Protein AF-A0A8T0NNJ5-F1 (afdb_monomer)

Mean predicted aligned error: 3.78 Å

InterPro domains:
  IPR036134 Cryptochrome/DNA photolyase, FAD-binding domain-like superfamily [SSF48173] (76-198)
  IPR036155 Cryptochrome/photolyase, N-terminal domain superfamily [SSF52425] (2-66)
  IPR052219 DNA Photolyase Class-2 [PTHR10211] (2-205)

Radius of gyration: 21.28 Å; Cα contacts (8 Å, |Δi|>4): 179; chains: 1; bounding box: 53×49×50 Å

Nearest PDB structures (foldseek):
  3umv-assembly2_B  TM=9.972E-01  e=3.623E-23  Oryza sativa Japonica Group
  7vjh-assembly1_A  TM=8.395E-01  e=2.166E-11  Methanosarcina mazei Go1
  8oy8-assembly1_A  TM=8.431E-01  e=2.663E-11  Methanosarcina mazei Go1
  5zcw-assembly1_A  TM=8.441E-01  e=4.238E-11  Methanosarcina mazei
  8kcm-assembly1_A  TM=8.428E-01  e=7.877E-11  Methanosarcina mazei Go1

Structure (mmCIF, N/CA/C/O backbone):
data_AF-A0A8T0NNJ5-F1
#
_entry.id   AF-A0A8T0NNJ5-F1
#
loop_
_atom_site.group_PDB
_atom_site.id
_atom_site.type_symbol
_atom_site.label_atom_id
_atom_site.label_alt_id
_atom_site.label_comp_id
_atom_site.label_asym_id
_atom_site.label_entity_id
_atom_site.label_seq_id
_atom_site.pdbx_PDB_ins_code
_atom_site.Cartn_x
_atom_site.Cartn_y
_atom_site.Cartn_z
_atom_site.occupancy
_atom_site.B_iso_or_equiv
_atom_site.auth_seq_id
_atom_site.auth_comp_id
_atom_site.auth_asym_id
_atom_site.auth_atom_id
_atom_site.pdbx_PDB_model_num
ATOM 1 N N . MET A 1 1 ? -21.375 -26.940 -0.894 1.00 78.88 1 MET A N 1
ATOM 2 C CA . MET A 1 1 ? -20.722 -25.787 -0.238 1.00 78.88 1 MET A CA 1
ATOM 3 C C . MET A 1 1 ? -20.621 -24.668 -1.254 1.00 78.88 1 MET A C 1
ATOM 5 O O . MET A 1 1 ? -20.311 -24.957 -2.404 1.00 78.88 1 MET A O 1
ATOM 9 N N . ALA A 1 2 ? -20.939 -23.437 -0.863 1.00 95.62 2 ALA A N 1
ATOM 10 C CA . ALA A 1 2 ? -20.666 -22.260 -1.682 1.00 95.62 2 ALA A CA 1
ATOM 11 C C . ALA A 1 2 ? -19.230 -21.783 -1.414 1.00 95.62 2 ALA A C 1
ATOM 13 O O . ALA A 1 2 ? -18.734 -21.955 -0.302 1.00 95.62 2 ALA A O 1
ATOM 14 N N . VAL A 1 3 ? -18.572 -21.209 -2.422 1.00 97.56 3 VAL A N 1
ATOM 15 C CA . VAL A 1 3 ? -17.223 -20.635 -2.301 1.00 97.56 3 VAL A CA 1
ATOM 16 C C . VAL A 1 3 ? -17.312 -19.161 -2.654 1.00 97.56 3 VAL A C 1
ATOM 18 O O . VAL A 1 3 ? -17.742 -18.824 -3.756 1.00 97.56 3 VAL A O 1
ATOM 21 N N . HIS A 1 4 ? -16.947 -18.291 -1.713 1.00 98.00 4 HIS A N 1
ATOM 22 C CA . HIS A 1 4 ? -16.982 -16.838 -1.878 1.00 98.00 4 HIS A CA 1
ATOM 23 C C . HIS A 1 4 ? -15.563 -16.268 -1.754 1.00 98.00 4 HIS A C 1
ATOM 25 O O . HIS A 1 4 ? -14.768 -16.756 -0.953 1.00 98.00 4 HIS A O 1
ATOM 31 N N . GLN A 1 5 ? -15.269 -15.214 -2.517 1.00 97.88 5 GLN A N 1
ATOM 32 C CA . GLN A 1 5 ? -14.033 -14.437 -2.423 1.00 97.88 5 GLN A CA 1
ATOM 33 C C . GLN A 1 5 ? -14.389 -12.976 -2.144 1.00 97.88 5 GLN A C 1
ATOM 35 O O . GLN A 1 5 ? -15.276 -12.420 -2.791 1.00 97.88 5 GLN A O 1
ATOM 40 N N . VAL A 1 6 ? -13.693 -12.361 -1.190 1.00 98.25 6 VAL A N 1
ATOM 41 C CA . VAL A 1 6 ? -13.865 -10.952 -0.820 1.00 98.25 6 VAL A CA 1
ATOM 42 C C . VAL A 1 6 ? -12.511 -10.260 -0.919 1.00 98.25 6 VAL A C 1
ATOM 44 O O . VAL A 1 6 ? -11.522 -10.769 -0.397 1.00 98.25 6 VAL A O 1
ATOM 47 N N . ASP A 1 7 ? -12.464 -9.109 -1.590 1.00 98.38 7 ASP A N 1
ATOM 48 C CA . ASP A 1 7 ? -11.295 -8.229 -1.549 1.00 98.38 7 ASP A CA 1
ATOM 49 C C . ASP A 1 7 ? -11.324 -7.447 -0.230 1.00 98.38 7 ASP A C 1
ATOM 51 O O . ASP A 1 7 ? -12.072 -6.483 -0.084 1.00 98.38 7 ASP A O 1
ATOM 55 N N . ALA A 1 8 ? -10.555 -7.921 0.749 1.00 97.81 8 ALA A N 1
ATOM 56 C CA . ALA A 1 8 ? -10.394 -7.278 2.053 1.00 97.81 8 ALA A CA 1
ATOM 57 C C . ALA A 1 8 ? -9.138 -6.384 2.123 1.00 97.81 8 ALA A C 1
ATOM 59 O O . ALA A 1 8 ? -8.791 -5.883 3.191 1.00 97.81 8 ALA A O 1
ATOM 60 N N . HIS A 1 9 ? -8.428 -6.213 1.003 1.00 97.88 9 HIS A N 1
ATOM 61 C CA . HIS A 1 9 ? -7.102 -5.596 0.965 1.00 97.88 9 HIS A CA 1
ATOM 62 C C . HIS A 1 9 ? -7.101 -4.228 0.266 1.00 97.88 9 HIS A C 1
ATOM 64 O O . HIS A 1 9 ? -6.303 -3.340 0.603 1.00 97.88 9 HIS A O 1
ATOM 70 N N . ASN A 1 10 ? -7.995 -4.041 -0.705 1.00 97.75 10 ASN A N 1
ATOM 71 C CA . ASN A 1 10 ? -8.189 -2.782 -1.412 1.00 97.75 10 ASN A CA 1
ATOM 72 C C . ASN A 1 10 ? -9.419 -2.032 -0.913 1.00 97.75 10 ASN A C 1
ATOM 74 O O . ASN A 1 10 ? -10.423 -2.624 -0.539 1.00 97.75 10 ASN A O 1
ATOM 78 N N . LEU A 1 11 ? -9.347 -0.700 -0.969 1.00 96.25 11 LEU A N 1
ATOM 79 C CA . LEU A 1 11 ? -10.491 0.162 -0.669 1.00 96.25 11 LEU A CA 1
ATOM 80 C C . LEU A 1 11 ? -11.610 -0.042 -1.696 1.00 96.25 11 LEU A C 1
ATOM 82 O O . LEU A 1 11 ? -12.758 -0.240 -1.327 1.00 96.25 11 LEU A O 1
ATOM 86 N N . VAL A 1 12 ? -11.275 0.001 -2.989 1.00 97.88 12 VAL A N 1
ATOM 87 C CA . VAL A 1 12 ? -12.197 -0.377 -4.067 1.00 97.88 12 VAL A CA 1
ATOM 88 C C . VAL A 1 12 ? -11.779 -1.763 -4.551 1.00 97.88 12 VAL A C 1
ATOM 90 O O . VAL A 1 12 ? -10.616 -1.895 -4.942 1.00 97.88 12 VAL A O 1
ATOM 93 N N . PRO A 1 13 ? -12.677 -2.768 -4.572 1.00 98.25 13 PRO A N 1
ATOM 94 C CA . PRO A 1 13 ? -12.338 -4.116 -5.016 1.00 98.25 13 PRO A CA 1
ATOM 95 C C . PRO A 1 13 ? -11.653 -4.107 -6.384 1.00 98.25 13 PRO A C 1
ATOM 97 O O . PRO A 1 13 ? -12.107 -3.401 -7.289 1.00 98.25 13 PRO A O 1
ATOM 100 N N . VAL A 1 14 ? -10.591 -4.896 -6.564 1.00 98.06 14 VAL A N 1
ATOM 101 C CA . VAL A 1 14 ? -9.735 -4.828 -7.767 1.00 98.06 14 VAL A CA 1
ATOM 102 C C . VAL A 1 14 ? -10.516 -4.986 -9.083 1.00 98.06 14 VAL A C 1
ATOM 104 O O . VAL A 1 14 ? -10.269 -4.258 -10.049 1.00 98.06 14 VAL A O 1
ATOM 107 N N . TRP A 1 15 ? -11.523 -5.865 -9.102 1.00 97.50 15 TRP A N 1
ATOM 108 C CA . TRP A 1 15 ? -12.409 -6.094 -10.250 1.00 97.50 15 TRP A CA 1
ATOM 109 C C . TRP A 1 15 ? -13.460 -4.990 -10.455 1.00 97.50 15 TRP A C 1
ATOM 111 O O . TRP A 1 15 ? -13.952 -4.815 -11.568 1.00 97.50 15 TRP A O 1
ATOM 121 N N . ALA A 1 16 ? -13.791 -4.222 -9.413 1.00 97.25 16 ALA A N 1
ATOM 122 C CA . ALA A 1 16 ? -14.697 -3.073 -9.488 1.00 97.25 16 ALA A CA 1
ATOM 123 C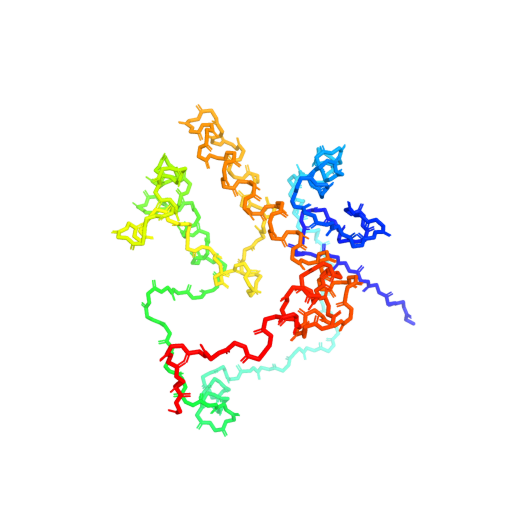 C . ALA A 1 16 ? -13.956 -1.768 -9.840 1.00 97.25 16 ALA A C 1
ATOM 125 O O . ALA A 1 16 ? -14.501 -0.909 -10.532 1.00 97.25 16 ALA A O 1
ATOM 126 N N . ALA A 1 17 ? -12.694 -1.630 -9.421 1.00 97.38 17 ALA A N 1
ATOM 127 C CA . ALA A 1 17 ? -11.871 -0.443 -9.654 1.00 97.38 17 ALA A CA 1
ATOM 128 C C . ALA A 1 17 ? -11.630 -0.176 -11.152 1.00 97.38 17 ALA A C 1
ATOM 130 O O . ALA A 1 17 ? -11.593 0.972 -11.607 1.00 97.38 17 ALA A O 1
ATOM 131 N N . SER A 1 18 ? -11.467 -1.238 -11.941 1.00 98.00 18 SER A N 1
ATOM 132 C CA . SER A 1 18 ? -11.360 -1.178 -13.396 1.00 98.00 18 SER A CA 1
ATOM 133 C C . SER A 1 18 ? -11.655 -2.546 -13.994 1.00 98.00 18 SER A C 1
ATOM 135 O O . SER A 1 18 ? -11.138 -3.534 -13.498 1.00 98.00 18 SER A O 1
ATOM 137 N N . GLY A 1 19 ? -12.376 -2.601 -15.119 1.00 97.69 19 GLY A N 1
ATOM 138 C CA . GLY A 1 19 ? -12.553 -3.830 -15.909 1.00 97.69 19 GLY A CA 1
ATOM 139 C C . GLY A 1 19 ? -11.374 -4.188 -16.830 1.00 97.69 19 GLY A C 1
ATOM 140 O O . GLY A 1 19 ? -11.558 -4.942 -17.780 1.00 97.69 19 GLY A O 1
ATOM 141 N N . LYS A 1 20 ? -10.200 -3.567 -16.642 1.00 98.38 20 LYS A N 1
ATOM 142 C CA . LYS A 1 20 ? -8.978 -3.828 -17.423 1.00 98.38 20 LYS A CA 1
ATOM 143 C C . LYS A 1 20 ? -7.709 -3.358 -16.705 1.00 98.38 20 LYS A C 1
ATOM 145 O O . LYS A 1 20 ? -7.785 -2.533 -15.786 1.00 98.38 20 LYS A O 1
ATOM 150 N N . LEU A 1 21 ? -6.562 -3.784 -17.236 1.00 98.50 21 LEU A N 1
ATOM 151 C CA . LEU A 1 21 ? -5.242 -3.236 -16.928 1.00 98.50 21 LEU A CA 1
ATOM 152 C C . LEU A 1 21 ? -5.177 -1.733 -17.244 1.00 98.50 21 LEU A C 1
ATOM 154 O O . LEU A 1 21 ? -5.465 -1.308 -18.370 1.00 98.50 21 LEU A O 1
ATOM 158 N N . GLU A 1 22 ? -4.791 -0.929 -16.258 1.00 98.69 22 GLU A N 1
ATOM 159 C CA . GLU A 1 22 ? -4.621 0.513 -16.403 1.00 98.69 22 GLU A CA 1
ATOM 160 C C . GLU A 1 22 ? -3.181 0.904 -16.731 1.00 98.69 22 GLU A C 1
ATOM 162 O O . GLU A 1 22 ? -2.215 0.349 -16.219 1.00 98.69 22 GLU A O 1
ATOM 167 N N . TYR A 1 23 ? -3.035 1.904 -17.604 1.00 98.06 23 TYR A N 1
ATOM 168 C CA . TYR A 1 23 ? -1.722 2.344 -18.079 1.00 98.06 23 TYR A CA 1
ATOM 169 C C . TYR A 1 23 ? -0.937 3.124 -17.020 1.00 98.06 23 TYR A C 1
ATOM 171 O O . TYR A 1 23 ? 0.288 3.067 -16.977 1.00 98.06 23 TYR A O 1
ATOM 179 N N . SER A 1 24 ? -1.631 3.913 -16.195 1.00 98.44 24 SER A N 1
ATOM 180 C CA . SER A 1 24 ? -0.987 4.824 -15.249 1.00 98.44 24 SER A CA 1
ATOM 181 C C . SER A 1 24 ? -1.892 5.170 -14.073 1.00 98.44 24 SER A C 1
ATOM 183 O O . SER A 1 24 ? -3.117 5.068 -14.160 1.00 98.44 24 SER A O 1
ATOM 185 N N . ALA A 1 25 ? -1.298 5.738 -13.021 1.00 98.38 25 ALA A N 1
ATOM 186 C CA . ALA A 1 25 ? -2.041 6.288 -11.888 1.00 98.38 25 ALA A CA 1
ATOM 187 C C . ALA A 1 25 ? -3.086 7.329 -12.319 1.00 98.38 25 ALA A C 1
ATOM 189 O O . ALA A 1 25 ? -4.156 7.403 -11.729 1.00 98.38 25 ALA A O 1
ATOM 190 N N . LYS A 1 26 ? -2.831 8.106 -13.384 1.00 98.44 26 LYS A N 1
ATOM 191 C CA . LYS A 1 26 ? -3.804 9.077 -13.910 1.00 98.44 26 LYS A CA 1
ATOM 192 C C . LYS A 1 26 ? -5.091 8.397 -14.382 1.00 98.44 26 LYS A C 1
ATOM 194 O O . LYS A 1 26 ? -6.179 8.865 -14.052 1.00 98.44 26 LYS A O 1
ATOM 199 N N . THR A 1 27 ? -4.968 7.344 -15.187 1.00 98.19 27 THR A N 1
ATOM 200 C CA . THR A 1 27 ? -6.129 6.672 -15.784 1.00 98.19 27 THR A CA 1
ATOM 201 C C . THR A 1 27 ? -6.876 5.844 -14.740 1.00 98.19 27 THR A C 1
ATOM 203 O O . THR A 1 27 ? -8.104 5.908 -14.690 1.00 98.19 27 THR A O 1
ATOM 206 N N . PHE A 1 28 ? -6.143 5.192 -13.831 1.00 98.56 28 PHE A N 1
ATOM 207 C CA . PHE A 1 28 ? -6.709 4.475 -12.687 1.00 98.56 28 PHE A CA 1
ATOM 208 C C . PHE A 1 28 ? -7.446 5.410 -11.716 1.00 98.56 28 PHE A C 1
ATOM 210 O O . PHE A 1 28 ?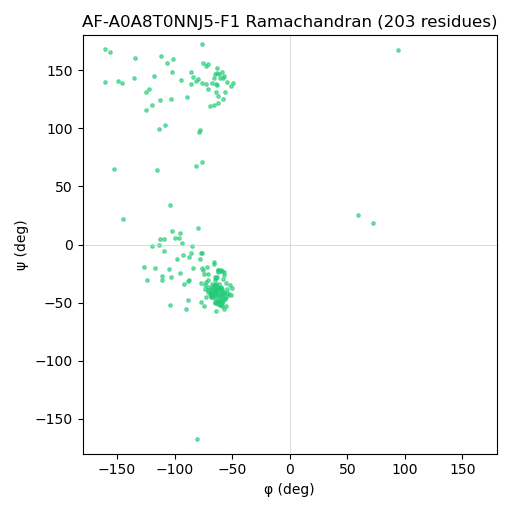 -8.619 5.182 -11.419 1.00 98.56 28 PHE A O 1
ATOM 217 N N . ARG A 1 29 ? -6.832 6.534 -11.314 1.00 98.50 29 ARG A N 1
ATOM 218 C CA . ARG A 1 29 ? -7.464 7.547 -10.447 1.00 98.50 29 ARG A CA 1
ATOM 219 C C . ARG A 1 29 ? -8.786 8.043 -11.012 1.00 98.50 29 ARG A C 1
ATOM 221 O O . ARG A 1 29 ? -9.767 8.117 -10.286 1.00 98.50 29 ARG A O 1
ATOM 228 N N . GLY A 1 30 ? -8.843 8.322 -12.315 1.00 97.62 30 GLY A N 1
ATOM 229 C CA . GLY A 1 30 ? -10.073 8.781 -12.964 1.00 97.62 30 GLY A CA 1
ATOM 230 C C . GLY A 1 30 ? -11.257 7.811 -12.840 1.00 97.62 30 GLY A C 1
ATOM 231 O O . GLY A 1 30 ? -12.400 8.248 -12.962 1.00 97.62 30 GLY A O 1
ATOM 232 N N . LYS A 1 31 ? -11.006 6.517 -12.602 1.00 97.94 31 LYS A N 1
ATOM 233 C CA . LYS A 1 31 ? -12.039 5.506 -12.335 1.00 97.94 31 LYS A CA 1
ATOM 234 C C . LYS A 1 31 ? -12.336 5.392 -10.846 1.00 97.94 31 LYS A C 1
ATOM 236 O O . LYS A 1 31 ? -13.477 5.604 -10.450 1.00 97.94 31 LYS A O 1
ATOM 241 N N . VAL A 1 32 ? -11.308 5.142 -10.034 1.00 97.81 32 VAL A N 1
ATOM 242 C CA . VAL A 1 32 ? -11.444 4.934 -8.583 1.00 97.81 32 VAL A CA 1
ATOM 243 C C . VAL A 1 32 ? -12.077 6.149 -7.904 1.00 97.81 32 VAL A C 1
ATOM 245 O O . VAL A 1 32 ? -12.981 5.995 -7.091 1.00 97.81 32 VAL A O 1
ATOM 248 N N . SER A 1 33 ? -11.694 7.372 -8.284 1.00 96.12 33 SER A N 1
ATOM 249 C CA . SER A 1 33 ? -12.259 8.592 -7.694 1.00 96.12 33 SER A CA 1
ATOM 250 C C . SER A 1 33 ? -13.766 8.755 -7.921 1.00 96.12 33 SER A C 1
ATOM 252 O O . SER A 1 33 ? -14.399 9.448 -7.137 1.00 96.12 33 SER A O 1
ATOM 254 N N . LYS A 1 34 ? -14.358 8.133 -8.953 1.00 96.94 34 LYS A N 1
ATOM 255 C CA . LYS A 1 34 ? -15.809 8.225 -9.214 1.00 96.94 34 LYS A CA 1
ATOM 256 C C . LYS A 1 34 ? -16.648 7.396 -8.249 1.00 96.94 34 LYS A C 1
ATOM 258 O O . LYS A 1 34 ? -17.817 7.702 -8.067 1.00 96.94 34 LYS A O 1
ATOM 263 N N . VAL A 1 35 ? -16.052 6.350 -7.684 1.00 96.50 35 VAL A N 1
ATOM 264 C CA . VAL A 1 35 ? -16.713 5.404 -6.776 1.00 96.50 35 VAL A CA 1
ATOM 265 C C . VAL A 1 35 ? -16.148 5.484 -5.358 1.00 96.50 35 VAL A C 1
ATOM 267 O O . VAL A 1 35 ? -16.605 4.781 -4.471 1.00 96.50 35 VAL A O 1
ATOM 270 N N . MET A 1 36 ? -15.163 6.352 -5.110 1.00 93.75 36 MET A N 1
ATOM 271 C CA . MET A 1 36 ? -14.488 6.467 -3.815 1.00 93.75 36 MET A CA 1
ATOM 272 C C . MET A 1 36 ? -15.471 6.665 -2.654 1.00 93.75 36 MET A C 1
ATOM 274 O O . MET A 1 36 ? -15.306 6.035 -1.617 1.00 93.75 36 MET A O 1
ATOM 278 N N . ASP A 1 37 ? -16.495 7.503 -2.828 1.00 93.62 37 ASP A N 1
ATOM 279 C CA . ASP A 1 37 ? -17.475 7.787 -1.772 1.00 93.62 37 ASP A CA 1
ATOM 280 C C . ASP A 1 37 ? -18.436 6.615 -1.502 1.00 93.62 37 ASP A C 1
ATOM 282 O O . ASP A 1 37 ? -19.022 6.547 -0.427 1.00 93.62 37 ASP A O 1
ATOM 286 N N . GLU A 1 38 ? -18.574 5.675 -2.443 1.00 96.50 38 GLU A N 1
ATOM 287 C CA . GLU A 1 38 ? -19.357 4.445 -2.262 1.00 96.50 38 GLU A CA 1
ATOM 288 C C . GLU A 1 38 ? -18.603 3.412 -1.413 1.00 96.50 38 GLU A C 1
ATOM 290 O O . GLU A 1 38 ? -19.218 2.670 -0.652 1.00 96.50 38 GLU A O 1
ATOM 295 N N . TYR A 1 39 ? -17.272 3.379 -1.519 1.00 97.06 39 TYR A N 1
ATOM 296 C CA . TYR A 1 39 ? -16.441 2.353 -0.883 1.00 97.06 39 TYR A CA 1
ATOM 297 C C . TYR A 1 39 ? -15.709 2.826 0.377 1.00 97.06 39 TYR A C 1
ATOM 299 O O . TYR A 1 39 ? -15.437 2.022 1.266 1.00 97.06 39 TYR A O 1
ATOM 307 N N . LEU A 1 40 ? -15.385 4.118 0.492 1.00 96.19 40 LEU A N 1
ATOM 308 C CA . LEU A 1 40 ? -14.683 4.672 1.652 1.00 96.19 40 LEU A CA 1
ATOM 309 C C . LEU A 1 40 ? -15.652 4.943 2.811 1.00 96.19 40 LEU A C 1
ATOM 311 O O . LEU A 1 40 ? -15.906 6.090 3.184 1.00 96.19 40 LEU A O 1
ATOM 315 N N . LEU A 1 41 ? -16.183 3.857 3.366 1.00 96.38 41 LEU A N 1
ATOM 316 C CA . LEU A 1 41 ? -17.140 3.836 4.469 1.00 96.38 41 LEU A CA 1
ATOM 317 C C . LEU A 1 41 ? -16.467 3.374 5.765 1.00 96.38 41 LEU A C 1
ATOM 319 O O . LEU A 1 41 ? -15.457 2.675 5.727 1.00 96.38 41 LEU A O 1
ATOM 323 N N . GLU A 1 42 ? -17.022 3.754 6.914 1.00 96.56 42 GLU A N 1
ATOM 324 C CA . GLU A 1 42 ? -16.607 3.187 8.204 1.00 96.56 42 GLU A CA 1
ATOM 325 C C . GLU A 1 42 ? -16.979 1.695 8.261 1.00 96.56 42 GLU A C 1
ATOM 327 O O . GLU A 1 42 ? -18.019 1.282 7.736 1.00 96.56 42 GLU A O 1
ATOM 332 N N . TYR A 1 43 ? -16.125 0.883 8.887 1.00 96.31 43 TYR A N 1
ATOM 333 C CA . TYR A 1 43 ? -16.404 -0.541 9.058 1.00 96.31 43 TYR A CA 1
ATOM 334 C C . TYR A 1 43 ? -17.499 -0.752 10.113 1.00 96.31 43 TYR A C 1
ATOM 336 O O . TYR A 1 43 ? -17.476 -0.093 11.155 1.00 96.31 43 TYR A O 1
ATOM 344 N N . PRO A 1 44 ? -18.459 -1.665 9.880 1.00 96.38 44 PRO A N 1
ATOM 345 C CA . PRO A 1 44 ? -19.381 -2.076 10.926 1.00 96.38 44 PRO A CA 1
ATOM 346 C C . PRO A 1 44 ? -18.651 -2.920 11.975 1.00 96.38 44 PRO A C 1
ATOM 348 O O . PRO A 1 44 ? -17.669 -3.599 11.674 1.00 96.38 44 PRO A O 1
ATOM 351 N N . GLU A 1 45 ? -19.188 -2.935 13.191 1.00 96.12 45 GLU A N 1
ATOM 352 C CA . GLU A 1 45 ? -18.786 -3.909 14.207 1.00 96.12 45 GLU A CA 1
ATOM 353 C C . GLU A 1 45 ? -19.122 -5.333 13.748 1.00 96.12 45 GLU A C 1
ATOM 355 O O . GLU A 1 45 ? -20.126 -5.556 13.057 1.00 96.12 45 GLU A O 1
ATOM 360 N N . LEU A 1 46 ? -18.307 -6.312 14.156 1.00 95.44 46 LEU A N 1
ATOM 361 C CA . LEU A 1 46 ? -18.621 -7.710 13.874 1.00 95.44 46 LEU A CA 1
ATOM 362 C C . LEU A 1 46 ? -19.947 -8.087 14.561 1.00 95.44 46 LEU A C 1
ATOM 364 O O . LEU A 1 46 ? -20.097 -7.873 15.768 1.00 95.44 46 LEU A O 1
ATOM 368 N N . PRO A 1 47 ? -20.920 -8.656 13.825 1.00 94.81 47 PRO A N 1
ATOM 369 C CA . PRO A 1 47 ? -22.185 -9.062 14.416 1.00 94.81 47 PRO A CA 1
ATOM 370 C C . PRO A 1 47 ? -21.964 -10.191 15.424 1.00 94.81 47 PRO A C 1
ATOM 372 O O . PRO A 1 47 ? -21.113 -11.058 15.230 1.00 94.81 47 PRO A O 1
ATOM 375 N N . ALA A 1 48 ? -22.775 -10.214 16.482 1.00 94.31 48 ALA A N 1
ATOM 376 C CA . ALA A 1 48 ? -22.770 -11.322 17.426 1.00 94.31 48 ALA A CA 1
ATOM 377 C C . ALA A 1 48 ? -23.184 -12.617 16.711 1.00 94.31 48 ALA A C 1
ATOM 379 O O . ALA A 1 48 ? -24.270 -12.703 16.132 1.00 94.31 48 ALA A O 1
ATOM 380 N N . LEU A 1 49 ? -22.309 -13.618 16.758 1.00 94.19 49 LEU A N 1
ATOM 381 C CA . LEU A 1 49 ? -22.558 -14.948 16.216 1.00 94.19 49 LEU A CA 1
ATOM 382 C C . LEU A 1 49 ? -22.914 -15.917 17.344 1.00 94.19 49 LEU A C 1
ATOM 384 O O . LEU A 1 49 ? -22.612 -15.676 18.515 1.00 94.19 49 LEU A O 1
ATOM 388 N N . MET A 1 50 ? -23.568 -17.023 16.988 1.00 94.88 50 MET A N 1
ATOM 389 C CA . MET A 1 50 ? -23.783 -18.118 17.933 1.00 94.88 50 MET A CA 1
ATOM 390 C C . MET A 1 50 ? -22.429 -18.682 18.396 1.00 94.88 50 MET A C 1
ATOM 392 O O . MET A 1 50 ? -21.490 -18.704 17.594 1.00 94.88 50 MET A O 1
ATOM 396 N N . PRO A 1 51 ? -22.312 -19.147 19.654 1.00 95.00 51 PRO A N 1
ATOM 397 C CA . PRO A 1 51 ? -21.104 -19.818 20.118 1.00 95.00 51 PRO A CA 1
ATOM 398 C C . PRO A 1 51 ? -20.747 -20.997 19.213 1.00 95.00 51 PRO A C 1
ATOM 400 O O . PRO A 1 51 ? -21.629 -21.738 18.781 1.00 95.00 51 PRO A O 1
ATOM 403 N N . TRP A 1 52 ? -19.456 -21.161 18.942 1.00 95.56 52 TRP A N 1
ATOM 404 C CA . TRP A 1 52 ? -18.957 -22.264 18.130 1.00 95.56 52 TRP A CA 1
ATOM 405 C C . TRP A 1 52 ? -19.113 -23.595 18.876 1.00 95.56 52 TRP A C 1
ATOM 407 O O . TRP A 1 52 ? -18.536 -23.780 19.947 1.00 95.56 52 TRP A O 1
ATOM 417 N N . ASP A 1 53 ? -19.880 -24.519 18.301 1.00 95.19 53 ASP A N 1
ATOM 418 C CA . ASP A 1 53 ? -20.163 -25.858 18.837 1.00 95.19 53 ASP A CA 1
ATOM 419 C C . ASP A 1 53 ? -19.546 -26.990 17.995 1.00 95.19 53 ASP A C 1
ATOM 421 O O . ASP A 1 53 ? -19.754 -28.172 18.273 1.00 95.19 53 ASP A O 1
ATOM 425 N N . GLY A 1 54 ? -18.773 -26.627 16.970 1.00 94.94 54 GLY A N 1
ATOM 426 C CA . GLY A 1 54 ? -18.068 -27.558 16.103 1.00 94.94 54 GLY A CA 1
ATOM 427 C C . GLY A 1 54 ? -16.755 -28.078 16.690 1.00 94.94 54 GLY A C 1
ATOM 428 O O . GLY A 1 54 ? -16.433 -27.905 17.869 1.00 94.94 54 GLY A O 1
ATOM 429 N N . GLU A 1 55 ? -15.969 -28.706 15.815 1.00 96.12 55 GLU A N 1
ATOM 430 C CA . GLU A 1 55 ? -14.605 -29.135 16.121 1.00 96.12 55 GLU A CA 1
ATOM 431 C C . GLU A 1 55 ? -13.761 -27.942 16.583 1.00 96.12 55 GLU A C 1
ATOM 433 O O . GLU A 1 55 ? -13.788 -26.868 15.974 1.00 96.12 55 GLU A O 1
ATOM 438 N N . GLN A 1 56 ? -13.050 -28.122 17.693 1.00 96.12 56 GLN A N 1
ATOM 439 C CA . GLN A 1 56 ? -12.206 -27.078 18.259 1.00 96.12 56 GLN A CA 1
ATOM 440 C C . GLN A 1 56 ? -10.836 -27.077 17.570 1.00 96.12 56 GLN A C 1
ATOM 442 O O . GLN A 1 56 ? -10.323 -28.153 17.251 1.00 96.12 56 GLN A O 1
ATOM 447 N N . PRO A 1 57 ? -10.221 -25.901 17.357 1.00 95.25 57 PRO A N 1
ATOM 448 C CA . PRO A 1 57 ? -8.851 -25.823 16.867 1.00 95.25 57 PRO A CA 1
ATOM 449 C C . PRO A 1 57 ? -7.875 -26.543 17.803 1.00 95.25 57 PRO A C 1
ATOM 451 O O . PRO A 1 57 ? -8.065 -26.569 19.017 1.00 95.25 57 PRO A O 1
ATOM 454 N N . VAL A 1 58 ? -6.813 -27.105 17.230 1.00 95.81 58 VAL A N 1
ATOM 455 C CA . VAL A 1 58 ? -5.707 -27.685 18.001 1.00 95.81 58 VAL A CA 1
ATOM 456 C C . VAL A 1 58 ? -4.837 -26.560 18.554 1.00 95.81 58 VAL A C 1
ATOM 458 O O . VAL A 1 58 ? -4.539 -25.601 17.839 1.00 95.81 58 VAL A O 1
ATOM 461 N N . ASP A 1 59 ? -4.401 -26.699 19.804 1.00 96.06 59 ASP A N 1
ATOM 462 C CA . ASP A 1 59 ? -3.467 -25.760 20.421 1.00 96.06 59 ASP A CA 1
ATOM 463 C C . ASP A 1 59 ? -2.113 -25.761 19.700 1.00 96.06 59 ASP A C 1
ATOM 465 O O . ASP A 1 59 ? -1.561 -26.811 19.355 1.00 96.06 59 ASP A O 1
ATOM 469 N N . VAL A 1 60 ? -1.561 -24.565 19.493 1.00 97.25 60 VAL A N 1
ATOM 470 C CA . VAL A 1 60 ? -0.289 -24.358 18.795 1.00 97.25 60 VAL A CA 1
ATOM 471 C C . VAL A 1 60 ? 0.755 -23.836 19.776 1.00 97.25 60 VAL A C 1
ATOM 473 O O . VAL A 1 60 ? 0.564 -22.793 20.399 1.00 97.25 60 VAL A O 1
ATOM 476 N N . ASP A 1 61 ? 1.883 -24.539 19.874 1.00 97.56 61 ASP A N 1
ATOM 477 C CA . ASP A 1 61 ? 3.100 -24.020 20.503 1.00 97.56 61 ASP A CA 1
ATOM 478 C C . ASP A 1 61 ? 3.809 -23.089 19.509 1.00 97.56 61 ASP A C 1
ATOM 480 O O . ASP A 1 61 ? 4.504 -23.531 18.587 1.00 97.56 61 ASP A O 1
ATOM 484 N N . TRP A 1 62 ? 3.557 -21.788 19.656 1.00 96.88 62 TRP A N 1
ATOM 485 C CA . TRP A 1 62 ? 4.057 -20.770 18.737 1.00 96.88 62 TRP A CA 1
ATOM 486 C C . TRP A 1 62 ? 5.576 -20.617 18.791 1.00 96.88 62 TRP A C 1
ATOM 488 O O . TRP A 1 62 ? 6.185 -20.454 17.737 1.00 96.88 62 TRP A O 1
ATOM 498 N N . ASP A 1 63 ? 6.198 -20.738 19.966 1.00 97.06 63 ASP A N 1
ATOM 499 C CA . ASP A 1 63 ? 7.651 -20.596 20.108 1.00 97.06 63 ASP A CA 1
ATOM 500 C C . ASP A 1 63 ? 8.376 -21.732 19.374 1.00 97.06 63 ASP A C 1
ATOM 502 O O . ASP A 1 63 ? 9.293 -21.494 18.581 1.00 97.06 63 ASP A O 1
ATOM 506 N N . ALA A 1 64 ? 7.916 -22.974 19.563 1.00 96.19 64 ALA A N 1
ATOM 507 C CA . ALA A 1 64 ? 8.456 -24.127 18.848 1.00 96.19 64 ALA A CA 1
ATOM 508 C C . ALA A 1 64 ? 8.220 -24.032 17.329 1.00 96.19 64 ALA A C 1
ATOM 510 O O . ALA A 1 64 ? 9.098 -24.386 16.534 1.00 96.19 64 ALA A O 1
ATOM 511 N N . LEU A 1 65 ? 7.043 -23.547 16.915 1.00 95.88 65 LEU A N 1
ATOM 512 C CA . LEU A 1 65 ? 6.689 -23.374 15.508 1.00 95.88 65 LEU A CA 1
ATOM 513 C C . LEU A 1 65 ? 7.568 -22.324 14.817 1.00 95.88 65 LEU A C 1
ATOM 515 O O . LEU A 1 65 ? 8.129 -22.610 13.757 1.00 95.88 65 LEU A O 1
ATOM 519 N N . ILE A 1 66 ? 7.705 -21.141 15.421 1.00 94.88 66 ILE A N 1
ATOM 520 C CA . ILE A 1 66 ? 8.533 -20.043 14.907 1.00 94.88 66 ILE A CA 1
ATOM 521 C C . ILE A 1 66 ? 9.986 -20.503 14.813 1.00 94.88 66 ILE A C 1
ATOM 523 O O . ILE A 1 66 ? 10.595 -20.391 13.749 1.00 94.88 66 ILE A O 1
ATOM 527 N N . TYR A 1 67 ? 10.518 -21.110 15.882 1.00 92.62 67 TYR A N 1
ATOM 528 C CA . TYR A 1 67 ? 11.889 -21.615 15.891 1.00 92.62 67 TYR A CA 1
ATOM 529 C C . TYR A 1 67 ? 12.148 -22.601 14.747 1.00 92.62 67 TYR A C 1
ATOM 531 O O . TYR A 1 67 ? 13.153 -22.474 14.041 1.00 92.62 67 TYR A O 1
ATOM 539 N N . ARG A 1 68 ? 11.236 -23.559 14.529 1.00 94.06 68 ARG A N 1
ATOM 540 C CA . ARG A 1 68 ? 11.352 -24.547 13.449 1.00 94.06 68 ARG A CA 1
ATOM 541 C C . ARG A 1 68 ? 11.387 -23.873 12.078 1.00 94.06 68 ARG A C 1
ATOM 543 O O . ARG A 1 68 ? 12.311 -24.139 11.309 1.00 94.06 68 ARG A O 1
ATOM 550 N N . ILE A 1 69 ? 10.418 -23.008 11.780 1.00 93.38 69 ILE A N 1
ATOM 551 C CA . ILE A 1 69 ? 10.310 -22.366 10.462 1.00 93.38 69 ILE A CA 1
ATOM 552 C C . ILE A 1 69 ? 11.546 -21.499 10.190 1.00 93.38 69 ILE A C 1
ATOM 554 O O . ILE A 1 69 ? 12.212 -21.683 9.170 1.00 93.38 69 ILE A O 1
ATOM 558 N N . CYS A 1 70 ? 11.899 -20.617 11.127 1.00 90.94 70 CYS A N 1
ATOM 559 C CA . CYS A 1 70 ? 12.975 -19.645 10.935 1.00 90.94 70 CYS A CA 1
ATOM 560 C C . CYS A 1 70 ? 14.373 -20.281 10.933 1.00 90.94 70 CYS A C 1
ATOM 562 O O . CYS A 1 70 ? 15.262 -19.780 10.252 1.00 90.94 70 CYS A O 1
ATOM 564 N N . SER A 1 71 ? 14.584 -21.385 11.662 1.00 86.06 71 SER A N 1
ATOM 565 C CA . SER A 1 71 ? 15.922 -21.989 11.795 1.00 86.06 71 SER A CA 1
ATOM 566 C C . SER A 1 71 ? 16.205 -23.119 10.805 1.00 86.06 71 SER A C 1
ATOM 568 O O . SER A 1 71 ? 17.373 -23.429 10.573 1.00 86.06 71 SER A O 1
ATOM 570 N N . SER A 1 72 ? 15.172 -23.793 10.282 1.00 77.75 72 SER A N 1
ATOM 571 C CA . SER A 1 72 ? 15.359 -25.046 9.529 1.00 77.75 72 SER A CA 1
ATOM 572 C C . SER A 1 72 ? 14.731 -25.085 8.138 1.00 77.75 72 SER A C 1
ATOM 574 O O . SER A 1 72 ? 15.151 -25.906 7.325 1.00 77.75 72 SER A O 1
ATOM 576 N N . GLU A 1 73 ? 13.767 -24.211 7.840 1.00 87.88 73 GLU A N 1
ATOM 577 C CA . GLU A 1 73 ? 12.994 -24.266 6.588 1.00 87.88 73 GLU A CA 1
ATOM 578 C C . GLU A 1 73 ? 13.185 -23.031 5.699 1.00 87.88 73 GLU A C 1
ATOM 580 O O . GLU A 1 73 ? 12.948 -23.104 4.493 1.00 87.88 73 GLU A O 1
ATOM 585 N N . ALA A 1 74 ? 13.647 -21.918 6.270 1.00 87.75 74 ALA A N 1
ATOM 586 C CA . ALA A 1 74 ? 13.905 -20.670 5.565 1.00 87.75 74 ALA A CA 1
ATOM 587 C C . ALA A 1 74 ? 15.404 -20.340 5.488 1.00 87.75 74 ALA A C 1
ATOM 589 O O . ALA A 1 74 ? 16.231 -20.858 6.241 1.00 87.75 74 ALA A O 1
ATOM 590 N N . GLU A 1 75 ? 15.755 -19.443 4.567 1.00 88.31 75 GLU A N 1
ATOM 591 C CA . GLU A 1 75 ? 17.066 -18.801 4.568 1.00 88.31 75 GLU A CA 1
ATOM 592 C C . GLU A 1 75 ? 17.220 -17.953 5.839 1.00 88.31 75 GLU A C 1
ATOM 594 O O . GLU A 1 75 ? 16.282 -17.266 6.24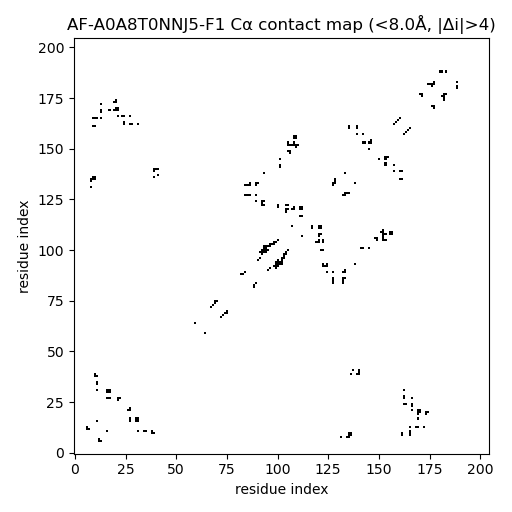8 1.00 88.31 75 GLU A O 1
ATOM 599 N N . ASN A 1 76 ? 18.398 -18.002 6.468 1.00 86.38 76 ASN A N 1
ATOM 600 C CA . ASN A 1 76 ? 18.661 -17.338 7.747 1.00 86.38 76 ASN A CA 1
ATOM 601 C C . ASN A 1 76 ? 18.847 -15.819 7.569 1.00 86.38 76 ASN A C 1
ATOM 603 O O . ASN A 1 76 ? 19.958 -15.290 7.669 1.00 86.38 76 ASN A O 1
ATOM 607 N N . MET A 1 77 ? 17.752 -15.128 7.259 1.00 86.00 77 MET A N 1
ATOM 608 C CA . MET A 1 77 ? 17.670 -13.673 7.210 1.00 86.00 77 MET A CA 1
ATOM 609 C C . MET A 1 77 ? 17.276 -13.132 8.592 1.00 86.00 77 MET A C 1
ATOM 611 O O . MET A 1 77 ? 16.266 -13.576 9.138 1.00 86.00 77 MET A O 1
ATOM 615 N N . PRO A 1 78 ? 18.035 -12.179 9.164 1.00 89.94 78 PRO A N 1
ATOM 616 C CA . PRO A 1 78 ? 17.714 -11.612 10.469 1.00 89.94 78 PRO A CA 1
ATOM 617 C C . PRO A 1 78 ? 16.344 -10.933 10.494 1.00 89.94 78 PRO A C 1
ATOM 619 O O . PRO A 1 78 ? 15.961 -10.245 9.543 1.00 89.94 78 PRO A O 1
ATOM 622 N N . GLU A 1 79 ? 15.646 -11.074 11.618 1.00 92.81 79 GLU A N 1
ATOM 623 C CA . GLU A 1 79 ? 14.445 -10.294 11.902 1.00 92.81 79 GLU A CA 1
ATOM 624 C C . GLU A 1 79 ? 14.774 -8.801 12.009 1.00 92.81 79 GLU A C 1
ATOM 626 O O . GLU A 1 79 ? 15.885 -8.394 12.362 1.00 92.81 79 GLU A O 1
ATOM 631 N N . ILE A 1 80 ? 13.784 -7.971 11.691 1.00 94.19 80 ILE A N 1
ATOM 632 C CA . ILE A 1 80 ? 13.888 -6.524 11.861 1.00 94.19 80 ILE A CA 1
ATOM 633 C C . ILE A 1 80 ? 13.644 -6.145 13.323 1.00 94.19 80 ILE A C 1
ATOM 635 O O . ILE A 1 80 ? 12.769 -6.700 13.976 1.00 94.19 80 ILE A O 1
ATOM 639 N N . ASP A 1 81 ? 14.379 -5.152 13.815 1.00 94.81 81 ASP A N 1
ATOM 640 C CA . ASP A 1 81 ? 14.330 -4.681 15.207 1.00 94.81 81 ASP A CA 1
ATOM 641 C C . ASP A 1 81 ? 13.682 -3.293 15.362 1.00 94.81 81 ASP A C 1
ATOM 643 O O . ASP A 1 81 ? 13.477 -2.801 16.471 1.00 94.81 81 ASP A O 1
ATOM 647 N N . TRP A 1 82 ? 13.357 -2.632 14.249 1.00 94.19 82 TRP A N 1
ATOM 648 C CA . TRP A 1 82 ? 12.860 -1.255 14.237 1.00 94.19 82 TRP A CA 1
ATOM 649 C C . TRP A 1 82 ? 11.330 -1.143 14.277 1.00 94.19 82 TRP A C 1
ATOM 651 O O . TRP A 1 82 ? 10.811 -0.032 14.431 1.00 94.19 82 TRP A O 1
ATOM 661 N N . CYS A 1 83 ? 10.596 -2.252 14.136 1.00 94.12 83 CYS A N 1
ATOM 662 C CA . CYS A 1 83 ? 9.148 -2.272 14.321 1.00 94.12 83 CYS A CA 1
ATOM 663 C C . CYS A 1 83 ? 8.625 -3.616 14.839 1.00 94.12 83 CYS A C 1
ATOM 665 O O . CYS A 1 83 ? 9.034 -4.672 14.368 1.00 94.12 83 CYS A O 1
ATOM 667 N N . GLU A 1 84 ? 7.648 -3.550 15.740 1.00 97.56 84 GLU A N 1
ATOM 668 C CA . GLU A 1 84 ? 6.907 -4.715 16.232 1.00 97.56 84 GLU A CA 1
ATOM 669 C C . GLU A 1 84 ? 5.793 -5.105 15.244 1.00 97.56 84 GLU A C 1
ATOM 671 O O . GLU A 1 84 ? 5.143 -4.197 14.710 1.00 97.56 84 GLU A O 1
ATOM 676 N N . PRO A 1 85 ? 5.532 -6.402 14.990 1.00 98.06 85 PRO A N 1
ATOM 677 C CA . PRO A 1 85 ? 4.416 -6.855 14.158 1.00 98.06 85 PRO A CA 1
ATOM 678 C C . PRO A 1 85 ? 3.058 -6.7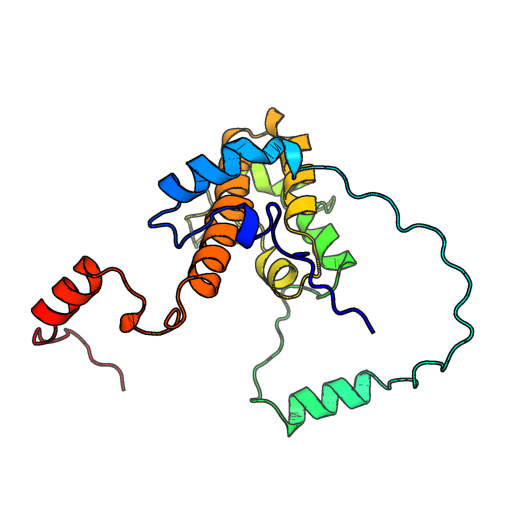64 14.888 1.00 98.06 85 PRO A C 1
ATOM 680 O O . PRO A 1 85 ? 2.975 -6.499 16.084 1.00 98.06 85 PRO A O 1
ATOM 683 N N . GLY A 1 86 ? 1.967 -7.013 14.156 1.00 98.31 86 GLY A N 1
ATOM 684 C CA . GLY A 1 86 ? 0.610 -7.107 14.702 1.00 98.31 86 GLY A CA 1
ATOM 685 C C . GLY A 1 86 ? -0.211 -5.813 14.664 1.00 98.31 86 GLY A C 1
ATOM 686 O O . GLY A 1 86 ? 0.292 -4.716 14.408 1.00 98.31 86 GLY A O 1
ATOM 687 N N . GLU A 1 87 ? -1.514 -5.959 14.909 1.00 98.50 87 GLU A N 1
ATOM 688 C CA . GLU A 1 87 ? -2.508 -4.886 14.754 1.00 98.50 87 GLU A CA 1
ATOM 689 C C . GLU A 1 87 ? -2.290 -3.719 15.724 1.00 98.50 87 GLU A C 1
ATOM 691 O O . GLU A 1 87 ? -2.354 -2.552 15.334 1.00 98.50 87 GLU A O 1
ATOM 696 N N . ALA A 1 88 ? -1.978 -4.021 16.988 1.00 98.44 88 ALA A N 1
ATOM 697 C CA . ALA A 1 88 ? -1.752 -3.002 18.011 1.00 98.44 88 ALA A CA 1
ATOM 698 C C . ALA A 1 88 ? -0.546 -2.109 17.669 1.00 98.44 88 ALA A C 1
ATOM 700 O O . ALA A 1 88 ? -0.639 -0.881 17.750 1.00 98.44 88 ALA A O 1
ATOM 701 N N . ALA A 1 89 ? 0.563 -2.713 17.228 1.00 98.44 89 ALA A N 1
ATOM 702 C CA . ALA A 1 89 ? 1.750 -1.982 16.800 1.00 98.44 89 ALA A CA 1
ATOM 703 C C . ALA A 1 89 ? 1.476 -1.151 15.537 1.00 98.44 89 ALA A C 1
ATOM 705 O O . ALA A 1 89 ? 1.846 0.023 15.479 1.00 98.44 89 ALA A O 1
ATOM 706 N N . ALA A 1 90 ? 0.748 -1.711 14.563 1.00 98.62 90 ALA A N 1
ATOM 707 C CA . ALA A 1 90 ? 0.342 -0.988 13.361 1.00 98.62 90 ALA A CA 1
ATOM 708 C C . ALA A 1 90 ? -0.490 0.264 13.691 1.00 98.62 90 ALA A C 1
ATOM 710 O O . ALA A 1 90 ? -0.271 1.341 13.124 1.00 98.62 90 ALA A O 1
ATOM 711 N N . MET A 1 91 ? -1.425 0.140 14.638 1.00 98.50 91 MET A N 1
ATOM 712 C CA . MET A 1 91 ? -2.266 1.248 15.078 1.00 98.50 91 MET A CA 1
ATOM 713 C C . MET A 1 91 ? -1.467 2.316 15.834 1.00 98.50 91 MET A C 1
ATOM 715 O O . MET A 1 91 ? -1.694 3.507 15.616 1.00 98.50 91 MET A O 1
ATOM 719 N N . GLU A 1 92 ? -0.487 1.931 16.658 1.00 98.50 92 GLU A N 1
ATOM 720 C CA . GLU A 1 92 ? 0.426 2.886 17.302 1.00 98.50 92 GLU A CA 1
ATOM 721 C C . GLU A 1 92 ? 1.298 3.614 16.261 1.00 98.50 92 GLU A C 1
ATOM 723 O O . GLU A 1 92 ? 1.479 4.830 16.342 1.00 98.50 92 GLU A O 1
ATOM 728 N N . VAL A 1 93 ? 1.766 2.932 15.211 1.00 98.44 93 VAL A N 1
ATOM 729 C CA . VAL A 1 93 ? 2.505 3.585 14.115 1.00 98.44 93 VAL A CA 1
ATOM 730 C C . VAL A 1 93 ? 1.619 4.569 13.345 1.00 98.44 93 VAL A C 1
ATOM 732 O O . VAL A 1 93 ? 2.093 5.640 12.954 1.00 98.44 93 VAL A O 1
ATOM 735 N N . LEU A 1 94 ? 0.332 4.263 13.146 1.00 98.69 94 LEU A N 1
ATOM 736 C CA . LEU A 1 94 ? -0.609 5.149 12.455 1.00 98.69 94 LEU A CA 1
ATOM 737 C C . LEU A 1 94 ? -1.034 6.350 13.321 1.00 98.69 94 LEU A C 1
ATOM 739 O O . LEU A 1 94 ? -0.943 7.500 12.874 1.00 98.69 94 LEU A O 1
ATOM 743 N N . LEU A 1 95 ? -1.518 6.086 14.537 1.00 98.62 95 LEU A N 1
ATOM 744 C CA . LEU A 1 95 ? -2.260 7.023 15.392 1.00 98.62 95 LEU A CA 1
ATOM 745 C C . LEU A 1 95 ? -1.601 7.314 16.744 1.00 98.62 95 LEU A C 1
ATOM 747 O O . LEU A 1 95 ? -2.126 8.131 17.503 1.00 98.62 95 LEU A O 1
ATOM 751 N N . GLY A 1 96 ? -0.464 6.694 17.044 1.00 98.25 96 GLY A N 1
ATOM 752 C CA . GLY A 1 96 ? 0.214 6.795 18.329 1.00 98.25 96 GLY A CA 1
ATOM 753 C C . GLY A 1 96 ? 0.402 8.225 18.814 1.00 98.25 96 GLY A C 1
ATOM 754 O O . GLY A 1 96 ? 0.726 9.149 18.060 1.00 98.25 96 GLY A O 1
ATOM 755 N N . SER A 1 97 ? 0.199 8.437 20.108 1.00 97.50 97 SER A N 1
ATOM 756 C CA . SER A 1 97 ? 0.237 9.783 20.693 1.00 97.50 97 SER A CA 1
ATOM 757 C C . SER A 1 97 ? 1.648 10.375 20.745 1.00 97.50 97 SER A C 1
ATOM 759 O O . SER A 1 97 ? 1.794 11.602 20.740 1.00 97.50 97 SER A O 1
ATOM 761 N N . LYS A 1 98 ? 2.682 9.523 20.778 1.00 96.56 98 LYS A N 1
ATOM 762 C CA . LYS A 1 98 ? 4.090 9.933 20.877 1.00 96.56 98 LYS A CA 1
ATOM 763 C C . LYS A 1 98 ? 4.722 10.184 19.512 1.00 96.56 98 LYS A C 1
ATOM 765 O O . LYS A 1 98 ? 5.341 11.231 19.340 1.00 96.56 98 LYS A O 1
ATOM 770 N N . ASP A 1 99 ? 4.541 9.262 18.563 1.00 96.44 99 ASP A N 1
ATOM 771 C CA . ASP A 1 99 ? 5.185 9.329 17.241 1.00 96.44 99 ASP A CA 1
ATOM 772 C C . ASP A 1 99 ? 4.333 8.791 16.074 1.00 96.44 99 ASP A C 1
ATOM 774 O O . ASP A 1 99 ? 4.853 8.441 15.009 1.00 96.44 99 ASP A O 1
ATOM 778 N N . GLY A 1 100 ? 3.011 8.738 16.246 1.00 98.19 100 GLY A N 1
ATOM 779 C CA . GLY A 1 100 ? 2.102 8.275 15.203 1.00 98.19 100 GLY A CA 1
ATOM 780 C C . GLY A 1 100 ? 2.229 9.095 13.918 1.00 98.19 100 GLY A C 1
ATOM 781 O O . GLY A 1 100 ? 2.433 10.318 13.932 1.00 98.19 100 GLY A O 1
ATOM 782 N N . PHE A 1 101 ? 2.103 8.420 12.778 1.00 98.62 101 PHE A N 1
ATOM 783 C CA . PHE A 1 101 ? 2.234 9.035 11.465 1.00 98.62 101 PHE A CA 1
ATOM 784 C C . PHE A 1 101 ? 1.247 10.189 11.298 1.00 98.62 101 PHE A C 1
ATOM 786 O O . PHE A 1 101 ? 1.651 11.327 11.052 1.00 98.62 101 PHE A O 1
ATOM 793 N N . LEU A 1 102 ? -0.043 9.921 11.499 1.00 98.44 102 LEU A N 1
ATOM 794 C CA . LEU A 1 102 ? -1.101 10.904 11.286 1.00 98.44 102 LEU A CA 1
ATOM 795 C C . LEU A 1 102 ? -1.193 11.942 12.411 1.00 98.44 102 LEU A C 1
ATOM 797 O O . LEU A 1 102 ? -1.750 13.020 12.211 1.00 98.44 102 LEU A O 1
ATOM 801 N N . THR A 1 103 ? -0.649 11.656 13.591 1.00 97.81 103 THR A N 1
ATOM 802 C CA . THR A 1 103 ? -0.712 12.556 14.753 1.00 97.81 103 THR A CA 1
ATOM 803 C C . THR A 1 103 ? 0.486 13.496 14.850 1.00 97.81 103 THR A C 1
ATOM 805 O O . THR A 1 103 ? 0.317 14.634 15.295 1.00 97.81 103 THR A O 1
ATOM 808 N N . LYS A 1 104 ? 1.687 13.061 14.442 1.00 97.69 104 LYS A N 1
ATOM 809 C CA . LYS A 1 104 ? 2.937 13.821 14.634 1.00 97.69 104 LYS A CA 1
ATOM 810 C C . LYS A 1 104 ? 3.723 14.093 13.357 1.00 97.69 104 LYS A C 1
ATOM 812 O O . LYS A 1 104 ? 4.390 15.124 13.289 1.00 97.69 104 LYS A O 1
ATOM 817 N N . ARG A 1 105 ? 3.654 13.217 12.349 1.00 97.50 105 ARG A N 1
ATOM 818 C CA . ARG A 1 105 ? 4.622 13.214 11.233 1.00 97.50 105 ARG A CA 1
ATOM 819 C C . ARG A 1 105 ? 4.039 13.658 9.885 1.00 97.50 105 ARG A C 1
ATOM 821 O O . ARG A 1 105 ? 4.761 14.259 9.091 1.00 97.50 105 ARG A O 1
ATOM 828 N N . ILE A 1 106 ? 2.733 13.476 9.664 1.00 98.00 106 ILE A N 1
ATOM 829 C CA . ILE A 1 106 ? 2.033 13.729 8.389 1.00 98.00 106 ILE A CA 1
ATOM 830 C C . ILE A 1 106 ? 2.283 15.124 7.812 1.00 98.00 106 ILE A C 1
ATOM 832 O O . ILE A 1 106 ? 2.415 15.258 6.603 1.00 98.00 106 ILE A O 1
ATOM 836 N N . LYS A 1 107 ? 2.430 16.164 8.645 1.00 97.12 107 LYS A N 1
ATOM 8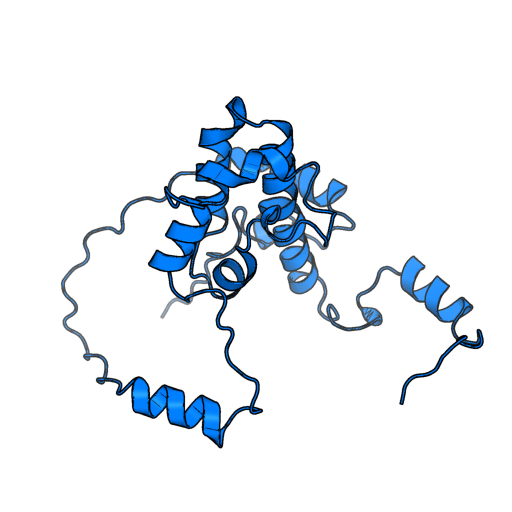37 C CA . LYS A 1 107 ? 2.698 17.543 8.189 1.00 97.12 107 LYS A CA 1
ATOM 838 C C . LYS A 1 107 ? 3.858 17.626 7.196 1.00 97.12 107 LYS A C 1
ATOM 840 O O . LYS A 1 107 ? 3.764 18.368 6.224 1.00 97.12 107 LYS A O 1
ATOM 845 N N . ASN A 1 108 ? 4.899 16.823 7.402 1.00 94.88 108 ASN A N 1
ATOM 846 C CA . ASN A 1 108 ? 6.120 16.854 6.601 1.00 94.88 108 ASN A CA 1
ATOM 847 C C . ASN A 1 108 ? 6.117 15.856 5.433 1.00 94.88 108 ASN A C 1
ATOM 849 O O . ASN A 1 108 ? 7.115 15.784 4.721 1.00 94.88 108 ASN A O 1
ATOM 853 N N . TYR A 1 109 ? 5.042 15.086 5.227 1.00 98.25 109 TYR A N 1
ATOM 854 C CA . TYR A 1 109 ? 5.026 13.995 4.249 1.00 98.25 109 TYR A CA 1
ATOM 855 C C . TYR A 1 109 ? 5.229 14.489 2.811 1.00 98.25 109 TYR A C 1
ATOM 857 O O . TYR A 1 109 ? 6.132 14.001 2.139 1.00 98.25 109 TYR A O 1
ATOM 865 N N . ASP A 1 110 ? 4.472 15.495 2.354 1.00 97.69 110 ASP A N 1
ATOM 866 C CA . ASP A 1 110 ? 4.551 15.986 0.965 1.00 97.69 110 ASP A CA 1
ATOM 867 C C . ASP A 1 110 ? 5.978 16.418 0.577 1.00 97.69 110 ASP A C 1
ATOM 869 O O . ASP A 1 110 ? 6.524 15.988 -0.438 1.00 97.69 110 ASP A O 1
ATOM 873 N N . MET A 1 111 ? 6.623 17.195 1.452 1.00 96.44 111 MET A N 1
ATOM 874 C CA . MET A 1 111 ? 7.972 17.726 1.227 1.00 96.44 111 MET A CA 1
ATOM 875 C C . MET A 1 111 ? 9.098 16.752 1.603 1.00 96.44 111 MET A C 1
ATOM 877 O O . MET A 1 111 ? 10.237 16.942 1.181 1.00 96.44 111 MET A O 1
ATOM 881 N N . GLY A 1 112 ? 8.820 15.754 2.445 1.00 97.31 112 GLY A N 1
ATOM 882 C CA . GLY A 1 112 ? 9.827 14.865 3.027 1.00 97.31 112 GLY A CA 1
ATOM 883 C C . GLY A 1 112 ? 9.875 13.465 2.419 1.00 97.31 112 GLY A C 1
ATOM 884 O O . GLY A 1 112 ? 10.910 12.818 2.511 1.00 97.31 112 GLY A O 1
ATOM 885 N N . ARG A 1 113 ? 8.804 12.993 1.769 1.00 97.31 113 ARG A N 1
ATOM 886 C CA . ARG A 1 113 ? 8.694 11.606 1.273 1.00 97.31 113 ARG A CA 1
ATOM 887 C C . ARG A 1 113 ? 9.734 11.205 0.223 1.00 97.31 113 ARG A C 1
ATOM 889 O O . ARG A 1 113 ? 9.975 10.020 0.045 1.00 97.31 113 ARG A O 1
ATOM 896 N N . ASN A 1 114 ? 10.328 12.177 -0.471 1.00 98.00 114 ASN A N 1
ATOM 897 C CA . ASN A 1 114 ? 11.349 11.944 -1.499 1.00 98.00 114 ASN A CA 1
ATOM 898 C C . ASN A 1 114 ? 12.780 12.176 -0.981 1.00 98.00 114 ASN A C 1
ATOM 900 O O . ASN A 1 114 ? 13.720 12.163 -1.770 1.00 98.00 114 ASN A O 1
ATOM 904 N N . ASP A 1 115 ? 12.951 12.441 0.316 1.00 97.75 115 ASP A N 1
ATOM 905 C CA . ASP A 1 115 ? 14.251 12.716 0.920 1.00 97.75 115 ASP A CA 1
ATOM 906 C C . ASP A 1 115 ? 14.685 11.532 1.803 1.00 97.75 115 ASP A C 1
ATOM 908 O O . ASP A 1 115 ? 14.202 11.403 2.933 1.00 97.75 115 ASP A O 1
ATOM 912 N N . PRO A 1 116 ? 15.607 10.669 1.333 1.00 96.94 116 PRO A N 1
ATOM 913 C CA . PRO A 1 116 ? 16.057 9.509 2.102 1.00 96.94 116 PRO A CA 1
ATOM 914 C C . PRO A 1 116 ? 16.817 9.896 3.380 1.00 96.94 116 PRO A C 1
ATOM 916 O O . PRO A 1 116 ? 16.953 9.073 4.281 1.00 96.94 116 PRO A O 1
ATOM 919 N N . THR A 1 117 ? 17.266 11.152 3.515 1.00 97.75 117 THR A N 1
ATOM 920 C CA . THR A 1 117 ? 17.880 11.654 4.756 1.00 97.75 117 THR A CA 1
ATOM 921 C C . THR A 1 117 ? 16.846 11.976 5.841 1.00 97.75 117 THR A C 1
ATOM 923 O O . THR A 1 117 ? 17.205 12.242 6.989 1.00 97.75 117 THR A O 1
ATOM 926 N N . LYS A 1 118 ? 15.547 11.914 5.509 1.00 96.00 118 LYS A N 1
ATOM 927 C CA . LYS A 1 118 ? 14.415 12.144 6.417 1.00 96.00 118 LYS A CA 1
ATOM 928 C C . LYS A 1 118 ? 13.584 10.865 6.596 1.00 96.00 118 LYS A C 1
ATOM 930 O O . LYS A 1 118 ? 12.394 10.864 6.273 1.00 96.00 118 LYS A O 1
ATOM 935 N N . PRO A 1 119 ? 14.140 9.789 7.183 1.00 91.94 119 PRO A N 1
ATOM 936 C CA . PRO A 1 119 ? 13.460 8.491 7.274 1.00 91.94 119 PRO A CA 1
ATOM 937 C C . PRO A 1 119 ? 12.111 8.561 8.009 1.00 91.94 119 PRO A C 1
ATOM 939 O O . PRO A 1 119 ? 11.175 7.841 7.679 1.00 91.94 119 PRO A O 1
ATOM 942 N N . ARG A 1 120 ? 11.961 9.497 8.956 1.00 94.31 120 ARG A N 1
ATOM 943 C CA . ARG A 1 120 ? 10.719 9.698 9.726 1.00 94.31 120 ARG A CA 1
ATOM 944 C C . ARG A 1 120 ? 9.600 10.409 8.957 1.00 94.31 120 ARG A C 1
ATOM 946 O O . ARG A 1 120 ? 8.494 10.528 9.489 1.00 94.31 120 ARG A O 1
ATOM 953 N N . ALA A 1 121 ? 9.866 10.906 7.747 1.00 96.75 121 ALA A N 1
ATOM 954 C CA . ALA A 1 121 ? 8.849 11.551 6.923 1.00 96.75 121 ALA A CA 1
ATOM 955 C C . ALA A 1 121 ? 7.846 10.542 6.345 1.00 96.75 121 ALA A C 1
ATOM 957 O O . ALA A 1 121 ? 6.680 10.892 6.191 1.00 96.75 121 ALA A O 1
ATOM 958 N N . LEU A 1 122 ? 8.272 9.306 6.055 1.00 98.06 122 LEU A N 1
ATOM 959 C CA . LEU A 1 122 ? 7.415 8.239 5.526 1.00 98.06 122 LEU A CA 1
ATOM 960 C C . LEU A 1 122 ? 6.517 7.645 6.606 1.00 98.06 122 LEU A C 1
ATOM 962 O O . LEU A 1 122 ? 6.861 7.679 7.778 1.00 98.06 122 LEU A O 1
ATOM 966 N N . SER A 1 123 ? 5.386 7.046 6.234 1.00 98.06 123 SER A N 1
ATOM 967 C CA . SER A 1 123 ? 4.457 6.472 7.216 1.00 98.06 123 SER A CA 1
ATOM 968 C C . SER A 1 123 ? 5.036 5.292 7.998 1.00 98.06 123 SER A C 1
ATOM 970 O O . SER A 1 123 ? 4.682 5.129 9.165 1.00 98.06 123 SER A O 1
ATOM 972 N N . CYS A 1 124 ? 5.943 4.531 7.376 1.00 97.88 124 CYS A N 1
ATOM 973 C CA . CYS A 1 124 ? 6.435 3.230 7.844 1.00 97.88 124 CYS A CA 1
ATOM 974 C C . CYS A 1 124 ? 5.319 2.181 7.998 1.00 97.88 124 CYS A C 1
ATOM 976 O O . CYS A 1 124 ? 5.446 1.241 8.772 1.00 97.88 124 CYS A O 1
ATOM 978 N N . LEU A 1 125 ? 4.222 2.332 7.245 1.00 98.56 125 LEU A N 1
ATOM 979 C CA . LEU A 1 125 ? 3.074 1.422 7.307 1.00 98.56 125 LEU A CA 1
ATOM 980 C C . LEU A 1 125 ? 3.184 0.210 6.372 1.00 98.56 125 LEU A C 1
ATOM 982 O O . LEU A 1 125 ? 2.365 -0.696 6.471 1.00 98.56 125 LEU A O 1
ATOM 986 N N . SER A 1 126 ? 4.154 0.174 5.452 1.00 98.31 126 SER A N 1
ATOM 987 C CA . SER A 1 126 ? 4.234 -0.886 4.439 1.00 98.31 126 SER A CA 1
ATOM 988 C C . SER A 1 126 ? 4.390 -2.310 4.995 1.00 98.31 126 SER A C 1
ATOM 990 O O . SER A 1 126 ? 3.730 -3.178 4.427 1.00 98.31 126 SER A O 1
ATOM 992 N N . PRO A 1 127 ? 5.139 -2.595 6.087 1.00 98.38 127 PRO A N 1
ATOM 993 C CA . PRO A 1 127 ? 5.183 -3.953 6.643 1.00 98.38 127 PRO A CA 1
ATOM 994 C C . PRO A 1 127 ? 3.805 -4.404 7.137 1.00 98.38 127 PRO A C 1
ATOM 996 O O . PRO A 1 127 ? 3.361 -5.513 6.859 1.00 98.38 1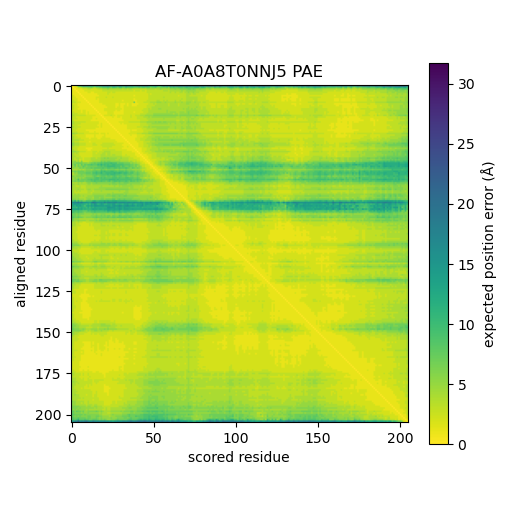27 PRO A O 1
ATOM 999 N N . TYR A 1 128 ? 3.085 -3.504 7.807 1.00 98.75 128 TYR A N 1
ATOM 1000 C CA . TYR A 1 128 ? 1.753 -3.773 8.344 1.00 98.75 128 TYR A CA 1
ATOM 1001 C C . TYR A 1 128 ? 0.703 -3.937 7.251 1.00 98.75 128 TYR A C 1
ATOM 1003 O O . TYR A 1 128 ? -0.130 -4.835 7.327 1.00 98.75 128 TYR A O 1
ATOM 1011 N N . LEU A 1 129 ? 0.752 -3.082 6.227 1.00 98.56 129 LEU A N 1
ATOM 1012 C CA . LEU A 1 129 ? -0.146 -3.169 5.081 1.00 98.56 129 LEU A CA 1
ATOM 1013 C C . LEU A 1 129 ? 0.093 -4.460 4.297 1.00 98.56 129 LEU A C 1
ATOM 1015 O O . LEU A 1 129 ? -0.878 -5.080 3.891 1.00 98.56 129 LEU A O 1
AT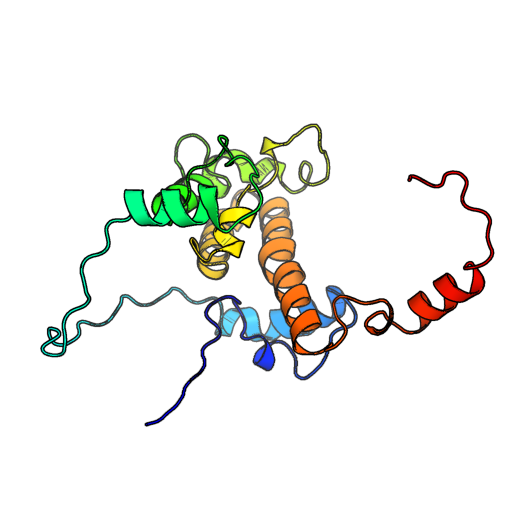OM 1019 N N . HIS A 1 130 ? 1.349 -4.881 4.117 1.00 98.44 130 HIS A N 1
ATOM 1020 C CA . HIS A 1 130 ? 1.690 -6.112 3.401 1.00 98.44 130 HIS A CA 1
ATOM 1021 C C . HIS A 1 130 ? 1.070 -7.355 4.054 1.00 98.44 130 HIS A C 1
ATOM 1023 O O . HIS A 1 130 ? 0.411 -8.132 3.368 1.00 98.44 130 HIS A O 1
ATOM 1029 N N . PHE A 1 131 ? 1.218 -7.502 5.374 1.00 98.19 131 PHE A N 1
ATOM 1030 C CA . PHE A 1 131 ? 0.675 -8.643 6.121 1.00 98.19 131 PHE A CA 1
ATOM 1031 C C . PHE A 1 131 ? -0.794 -8.480 6.541 1.00 98.19 131 PHE A C 1
ATOM 1033 O O . PHE A 1 131 ? -1.358 -9.376 7.160 1.00 98.19 131 PHE A O 1
ATOM 1040 N N . GLY A 1 132 ? -1.431 -7.348 6.229 1.00 98.25 132 GLY A N 1
ATOM 1041 C CA . GLY A 1 132 ? -2.821 -7.095 6.613 1.00 98.25 132 GLY A CA 1
ATOM 1042 C C . GLY A 1 132 ? -3.029 -6.828 8.108 1.00 98.25 132 GLY A C 1
ATOM 1043 O O . GLY A 1 132 ? -4.160 -6.885 8.572 1.00 98.25 132 GLY A O 1
ATOM 1044 N N . HIS A 1 133 ? -1.976 -6.476 8.855 1.00 98.75 133 HIS A N 1
ATOM 1045 C CA . HIS A 1 133 ? -2.085 -6.050 10.259 1.00 98.75 133 HIS A CA 1
ATOM 1046 C C . HIS A 1 133 ? -2.853 -4.727 10.420 1.00 98.75 133 HIS A C 1
ATOM 1048 O O . HIS A 1 133 ? -3.252 -4.363 11.520 1.00 98.75 133 HIS A O 1
ATOM 1054 N N . ILE A 1 134 ? -3.029 -3.960 9.342 1.00 98.62 134 ILE A N 1
ATOM 1055 C CA . ILE A 1 134 ? -3.890 -2.778 9.333 1.00 98.62 134 ILE A CA 1
ATOM 1056 C C . ILE A 1 134 ? -4.556 -2.615 7.970 1.00 98.62 134 ILE A C 1
ATOM 1058 O O . ILE A 1 134 ? -3.922 -2.788 6.929 1.00 98.62 134 ILE A O 1
ATOM 1062 N N . SER A 1 135 ? -5.836 -2.244 7.970 1.00 98.50 135 SER A N 1
ATOM 1063 C CA . SER A 1 135 ? -6.573 -1.970 6.736 1.00 98.50 135 SER A CA 1
ATOM 1064 C C . SER A 1 135 ? -6.106 -0.662 6.084 1.00 98.50 135 SER A C 1
ATOM 1066 O O . SER A 1 135 ? -6.022 0.390 6.727 1.00 98.50 135 SER A O 1
ATOM 1068 N N . ALA A 1 136 ? -5.872 -0.694 4.768 1.00 98.19 136 ALA A N 1
ATOM 1069 C CA . ALA A 1 136 ? -5.604 0.511 3.982 1.00 98.19 136 ALA A CA 1
ATOM 1070 C C . ALA A 1 136 ? -6.788 1.496 4.020 1.00 98.19 136 ALA A C 1
ATOM 1072 O O . ALA A 1 136 ? -6.586 2.711 4.042 1.00 98.19 136 ALA A O 1
ATOM 1073 N N . GLN A 1 137 ? -8.020 0.987 4.083 1.00 98.25 137 GLN A N 1
ATOM 1074 C CA . GLN A 1 137 ? -9.223 1.804 4.226 1.00 98.25 137 GLN A CA 1
ATOM 1075 C C . GLN A 1 137 ? -9.282 2.470 5.603 1.00 98.25 137 GLN A C 1
ATOM 1077 O O . GLN A 1 137 ? -9.566 3.664 5.673 1.00 98.25 137 GLN A O 1
ATOM 1082 N N . GLN A 1 138 ? -8.907 1.762 6.676 1.00 98.25 138 GLN A N 1
ATOM 1083 C CA . GLN A 1 138 ? -8.797 2.364 8.011 1.00 98.25 138 GLN A CA 1
ATOM 1084 C C . GLN A 1 138 ? -7.791 3.524 8.016 1.00 98.25 138 GLN A C 1
ATOM 1086 O O . GLN A 1 138 ? -8.093 4.624 8.484 1.00 98.25 138 GLN A O 1
ATOM 1091 N N . CYS A 1 139 ? -6.614 3.319 7.417 1.00 98.62 139 CYS A N 1
ATOM 1092 C CA . CYS A 1 139 ? -5.617 4.374 7.234 1.00 98.62 139 CYS A CA 1
ATOM 1093 C C . CYS A 1 139 ? -6.178 5.579 6.453 1.00 98.62 139 CYS A C 1
ATOM 1095 O O . CYS A 1 139 ? -5.908 6.728 6.813 1.00 98.62 139 CYS A O 1
ATOM 1097 N N . ALA A 1 140 ? -6.969 5.337 5.402 1.00 98.31 140 ALA A N 1
ATOM 1098 C CA . ALA A 1 140 ? -7.575 6.385 4.585 1.00 98.31 140 ALA A CA 1
ATOM 1099 C C . ALA A 1 140 ? -8.650 7.190 5.335 1.00 98.31 140 ALA A C 1
ATOM 1101 O O . ALA A 1 140 ? -8.649 8.422 5.264 1.00 98.31 140 ALA A O 1
ATOM 1102 N N . LEU A 1 141 ? -9.535 6.520 6.083 1.00 98.44 141 LEU A N 1
ATOM 1103 C CA . LEU A 1 141 ? -10.552 7.161 6.927 1.00 98.44 141 LEU A CA 1
ATOM 1104 C C . LEU A 1 141 ? -9.896 8.083 7.959 1.00 98.44 141 LEU A C 1
ATOM 1106 O O . LEU A 1 141 ? -10.247 9.261 8.074 1.00 98.44 141 LEU A O 1
ATOM 1110 N N . GLU A 1 142 ? -8.876 7.579 8.652 1.00 98.38 142 GLU A N 1
ATOM 1111 C CA . GLU A 1 142 ? -8.139 8.345 9.653 1.00 98.38 142 GLU A CA 1
ATOM 1112 C C . GLU A 1 142 ? -7.365 9.525 9.059 1.00 98.38 142 GLU A C 1
ATOM 1114 O O . GLU A 1 142 ? -7.287 10.599 9.669 1.00 98.38 142 GLU A O 1
ATOM 1119 N N . ALA A 1 143 ? -6.821 9.371 7.852 1.00 98.12 143 ALA A N 1
ATOM 1120 C CA . ALA A 1 143 ? -6.174 10.466 7.142 1.00 98.12 143 ALA A CA 1
ATOM 1121 C C . ALA A 1 143 ? -7.189 11.551 6.736 1.00 98.12 143 ALA A C 1
ATOM 1123 O O . ALA A 1 143 ? -6.933 12.736 6.970 1.00 98.12 143 ALA A O 1
ATOM 1124 N N . LYS A 1 144 ? -8.377 11.173 6.230 1.00 97.00 144 LYS A N 1
ATOM 1125 C CA . LYS A 1 144 ? -9.449 12.125 5.873 1.00 97.00 144 LYS A CA 1
ATOM 1126 C C . LYS A 1 144 ? -9.904 12.966 7.065 1.00 97.00 144 LYS A C 1
ATOM 1128 O O . LYS A 1 144 ? -10.080 14.174 6.909 1.00 97.00 144 LYS A O 1
ATOM 1133 N N . LYS A 1 145 ? -9.994 12.383 8.268 1.00 97.12 145 LYS A N 1
ATOM 1134 C CA . LYS A 1 145 ? -10.314 13.120 9.513 1.00 97.12 145 LYS A CA 1
ATOM 1135 C C . LYS A 1 145 ? -9.331 14.273 9.788 1.00 97.12 145 LYS A C 1
ATOM 1137 O O . LYS A 1 145 ? -9.687 15.248 10.445 1.00 97.12 145 LYS A O 1
ATOM 1142 N N . ARG A 1 146 ? -8.110 14.209 9.244 1.00 95.00 146 ARG A N 1
ATOM 1143 C CA . ARG A 1 146 ? -7.024 15.190 9.441 1.00 95.00 146 ARG A CA 1
ATOM 1144 C C . ARG A 1 146 ? -6.726 16.042 8.206 1.00 95.00 146 ARG A C 1
ATOM 1146 O O . ARG A 1 146 ? -5.810 16.862 8.254 1.00 95.00 146 ARG A O 1
ATOM 1153 N N . LEU A 1 147 ? -7.511 15.908 7.135 1.00 95.25 147 LEU A N 1
ATOM 1154 C CA . LEU A 1 147 ? -7.329 16.653 5.883 1.00 95.25 147 LEU A CA 1
ATOM 1155 C C . LEU A 1 147 ? -7.216 18.166 6.126 1.00 95.25 147 LEU A C 1
ATOM 1157 O O . LEU A 1 147 ? -6.312 18.813 5.609 1.00 95.25 147 LEU A O 1
ATOM 1161 N N . HIS A 1 148 ? -8.065 18.716 6.996 1.00 96.00 148 HIS A N 1
ATOM 1162 C CA . HIS A 1 148 ? -8.083 20.140 7.340 1.00 96.00 148 HIS A CA 1
ATOM 1163 C C . HIS A 1 148 ? -6.791 20.654 8.009 1.00 96.00 148 HIS A C 1
ATOM 1165 O O . HIS A 1 148 ? -6.514 21.849 7.962 1.00 96.00 148 HIS A O 1
ATOM 1171 N N . LEU A 1 149 ? -5.984 19.777 8.620 1.00 95.50 149 LEU A N 1
ATOM 1172 C CA . LEU A 1 149 ? -4.743 20.154 9.307 1.00 95.50 149 LEU A CA 1
ATOM 1173 C C . LEU A 1 149 ? -3.538 20.191 8.368 1.00 95.50 149 LEU A C 1
ATOM 1175 O O . LEU A 1 149 ? -2.564 20.897 8.633 1.00 95.50 149 LEU A O 1
ATOM 1179 N N . SER A 1 150 ? -3.534 19.358 7.327 1.00 96.19 150 SER A N 1
ATOM 1180 C CA . SER A 1 150 ? -2.390 19.197 6.420 1.00 96.19 150 SER A CA 1
ATOM 1181 C C . SER A 1 150 ? -2.837 18.744 5.025 1.00 96.19 150 SER A C 1
ATOM 1183 O O . SER A 1 150 ? -2.461 17.646 4.614 1.00 96.19 150 SER A O 1
ATOM 1185 N N . PRO A 1 151 ? -3.603 19.567 4.276 1.00 97.56 151 PRO A N 1
ATOM 1186 C CA . PRO A 1 151 ? -4.294 19.120 3.064 1.00 97.56 151 PRO A CA 1
ATOM 1187 C C . PRO A 1 151 ? -3.360 18.480 2.037 1.00 97.56 151 PRO A C 1
ATOM 1189 O O . PRO A 1 151 ? -3.537 17.324 1.682 1.00 97.56 151 PRO A O 1
ATOM 1192 N N . LYS A 1 152 ? -2.281 19.182 1.664 1.00 98.12 152 LYS A N 1
ATOM 1193 C CA . LYS A 1 152 ? -1.309 18.697 0.671 1.00 98.12 152 LYS A CA 1
ATOM 1194 C C . LYS A 1 152 ? -0.669 17.366 1.063 1.00 98.12 152 LYS A C 1
ATOM 1196 O O . LYS A 1 152 ? -0.564 16.465 0.240 1.00 98.12 152 LYS A O 1
ATOM 1201 N N . SER A 1 153 ? -0.265 17.234 2.324 1.00 98.44 153 SER A N 1
ATOM 1202 C CA . SER A 1 153 ? 0.369 16.013 2.821 1.00 98.44 153 SER A CA 1
ATOM 1203 C C . SER A 1 153 ? -0.603 14.847 2.935 1.00 98.44 153 SER A C 1
ATOM 1205 O O . SER A 1 153 ? -0.219 13.716 2.651 1.00 98.44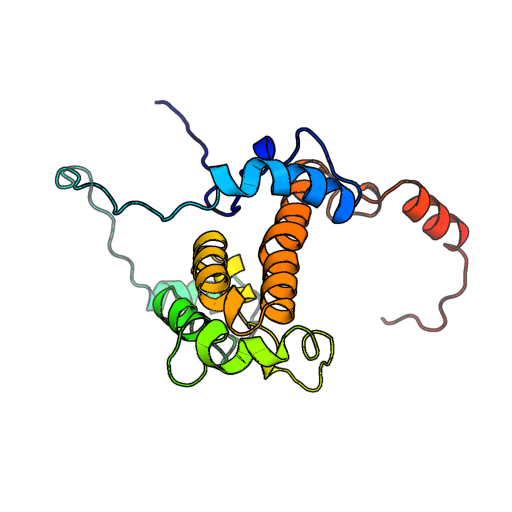 153 SER A O 1
ATOM 1207 N N . VAL A 1 154 ? -1.852 15.108 3.324 1.00 98.50 154 VAL A N 1
ATOM 1208 C CA . VAL A 1 154 ? -2.904 14.087 3.364 1.00 98.50 154 VAL A CA 1
ATOM 1209 C C . VAL A 1 154 ? -3.272 13.644 1.949 1.00 98.50 154 VAL A C 1
ATOM 1211 O O . VAL A 1 154 ? -3.311 12.444 1.704 1.00 98.50 154 VAL A O 1
ATOM 1214 N N . ASP A 1 155 ? -3.450 14.570 1.007 1.00 98.31 155 ASP A N 1
ATOM 1215 C CA . ASP A 1 155 ? -3.735 14.247 -0.396 1.00 98.31 155 ASP A CA 1
ATOM 1216 C C . ASP A 1 155 ? -2.602 13.424 -1.022 1.00 98.31 155 ASP A C 1
ATOM 1218 O O . ASP A 1 155 ? -2.854 12.400 -1.658 1.00 98.31 155 ASP A O 1
ATOM 1222 N N . ALA A 1 156 ? -1.345 13.818 -0.785 1.00 98.50 156 ALA A N 1
ATOM 1223 C CA . ALA A 1 156 ? -0.177 13.063 -1.232 1.00 98.50 156 ALA A CA 1
ATOM 1224 C C . ALA A 1 156 ? -0.128 11.658 -0.611 1.00 98.50 156 ALA A C 1
ATOM 1226 O O . ALA A 1 156 ? 0.197 10.693 -1.297 1.00 98.50 156 ALA A O 1
ATOM 1227 N N . PHE A 1 157 ? -0.465 11.522 0.674 1.00 98.69 157 PHE A N 1
ATOM 1228 C CA . PHE A 1 157 ? -0.507 10.221 1.338 1.00 98.69 157 PHE A CA 1
ATOM 1229 C C . PHE A 1 157 ? -1.627 9.325 0.791 1.00 98.69 157 PHE A C 1
ATOM 1231 O O . PHE A 1 157 ? -1.382 8.154 0.512 1.00 98.69 157 PHE A O 1
ATOM 1238 N N . LEU A 1 158 ? -2.833 9.866 0.594 1.00 98.44 158 LEU A N 1
ATOM 1239 C CA . LEU A 1 158 ? -3.974 9.131 0.039 1.00 98.44 158 LEU A CA 1
ATOM 1240 C C . LEU A 1 158 ? -3.736 8.703 -1.416 1.00 98.44 158 LEU A C 1
ATOM 1242 O O . LEU A 1 158 ? -4.161 7.618 -1.813 1.00 98.44 158 LEU A O 1
ATOM 1246 N N . GLU A 1 159 ? -3.028 9.514 -2.202 1.00 98.50 159 GLU A N 1
ATOM 1247 C CA . GLU A 1 159 ? -2.585 9.150 -3.550 1.00 98.50 159 GLU A CA 1
ATOM 1248 C C . GLU A 1 159 ? -1.693 7.899 -3.531 1.00 98.50 159 GLU A C 1
ATOM 1250 O O . GLU A 1 159 ? -1.957 6.947 -4.266 1.00 98.50 159 GLU A O 1
ATOM 1255 N N . GLU A 1 160 ? -0.670 7.855 -2.677 1.00 98.75 160 GLU A N 1
ATOM 1256 C CA . GLU A 1 160 ? 0.213 6.686 -2.585 1.00 98.75 160 GLU A CA 1
ATOM 1257 C C . GLU A 1 160 ? -0.523 5.466 -1.990 1.00 98.75 160 GLU A C 1
ATOM 1259 O O . GLU A 1 160 ? -0.447 4.357 -2.525 1.00 98.75 160 GLU A O 1
ATOM 1264 N N . LEU A 1 161 ? -1.305 5.675 -0.926 1.00 98.62 161 LEU A N 1
ATOM 1265 C CA . LEU A 1 161 ? -2.009 4.615 -0.199 1.00 98.62 161 LEU A CA 1
ATOM 1266 C C . LEU A 1 161 ? -3.127 3.952 -1.014 1.00 98.62 161 LEU A C 1
ATOM 1268 O O . LEU A 1 161 ? -3.312 2.744 -0.899 1.00 98.62 161 LEU A O 1
ATOM 1272 N N . ILE A 1 162 ? -3.897 4.722 -1.789 1.00 98.25 162 ILE A N 1
ATOM 1273 C CA . ILE A 1 162 ? -5.083 4.209 -2.491 1.00 98.25 162 ILE A CA 1
ATOM 1274 C C . ILE A 1 162 ? -4.794 4.028 -3.977 1.00 98.25 162 ILE A C 1
ATOM 1276 O O . ILE A 1 162 ? -5.024 2.953 -4.528 1.00 98.25 162 ILE A O 1
ATOM 1280 N N . ILE A 1 163 ? -4.286 5.069 -4.644 1.00 98.69 163 ILE A N 1
ATOM 1281 C CA . ILE A 1 163 ? -4.131 5.053 -6.102 1.00 98.69 163 ILE A CA 1
ATOM 1282 C C . ILE A 1 163 ? -2.917 4.224 -6.503 1.00 98.69 163 ILE A C 1
ATOM 1284 O O . ILE A 1 163 ? -3.040 3.368 -7.374 1.00 98.69 163 ILE A O 1
ATOM 1288 N N . ARG A 1 164 ? -1.749 4.449 -5.890 1.00 98.69 164 ARG A N 1
ATOM 1289 C CA . ARG A 1 164 ? -0.515 3.740 -6.274 1.00 98.69 164 ARG A CA 1
ATOM 1290 C C . ARG A 1 164 ? -0.532 2.286 -5.824 1.00 98.69 164 ARG A C 1
ATOM 1292 O O . ARG A 1 164 ? -0.252 1.418 -6.646 1.00 98.69 164 ARG A O 1
ATOM 1299 N N . LYS A 1 165 ? -0.941 2.021 -4.579 1.00 98.69 165 LYS A N 1
ATOM 1300 C CA . LYS A 1 165 ? -1.151 0.652 -4.086 1.00 98.69 165 LYS A CA 1
ATOM 1301 C C . LYS A 1 165 ? -2.197 -0.097 -4.920 1.00 98.69 165 LYS A C 1
ATOM 1303 O O . LYS A 1 165 ? -1.898 -1.163 -5.439 1.00 98.69 165 LYS A O 1
ATOM 1308 N N . GLY A 1 166 ? -3.390 0.474 -5.109 1.00 98.31 166 GLY A N 1
ATOM 1309 C CA . GLY A 1 166 ? -4.455 -0.179 -5.880 1.00 98.31 166 GLY A CA 1
ATOM 1310 C C . GLY A 1 166 ? -4.097 -0.388 -7.356 1.00 98.31 166 GLY A C 1
ATOM 1311 O O . GLY A 1 166 ? -4.542 -1.354 -7.971 1.00 98.31 166 GLY A O 1
ATOM 1312 N N . LEU A 1 167 ? -3.255 0.479 -7.932 1.00 98.75 167 LEU A N 1
ATOM 1313 C CA . LEU A 1 167 ? -2.729 0.289 -9.283 1.00 98.75 167 LEU A CA 1
ATOM 1314 C C . LEU A 1 167 ? -1.773 -0.910 -9.370 1.00 98.75 167 LEU A C 1
ATOM 1316 O O . LEU A 1 167 ? -1.756 -1.571 -10.404 1.00 98.75 167 LEU A O 1
ATOM 1320 N N . ALA A 1 168 ? -0.994 -1.197 -8.324 1.00 98.75 168 ALA A N 1
ATOM 1321 C CA . ALA A 1 168 ? -0.141 -2.385 -8.293 1.00 98.75 168 ALA A CA 1
ATOM 1322 C C . ALA A 1 168 ? -0.986 -3.670 -8.303 1.00 98.75 168 ALA A C 1
ATOM 1324 O O . ALA A 1 168 ? -0.737 -4.550 -9.125 1.00 98.75 168 ALA A O 1
ATOM 1325 N N . ASP A 1 169 ? -2.053 -3.726 -7.500 1.00 98.69 169 ASP A N 1
ATOM 1326 C CA . ASP A 1 169 ? -2.998 -4.851 -7.513 1.00 98.69 169 ASP A CA 1
ATOM 1327 C C . ASP A 1 169 ? -3.722 -4.960 -8.862 1.00 98.69 169 ASP A C 1
ATOM 1329 O O . ASP A 1 169 ? -3.841 -6.051 -9.414 1.00 98.69 169 ASP A O 1
ATOM 1333 N N . ASN A 1 170 ? -4.137 -3.833 -9.459 1.00 98.81 170 ASN A N 1
ATOM 1334 C CA . ASN A 1 170 ? -4.678 -3.812 -10.821 1.00 98.81 170 ASN A CA 1
ATOM 1335 C C . ASN A 1 170 ? -3.684 -4.393 -11.839 1.00 98.81 170 ASN A C 1
ATOM 1337 O O . ASN A 1 170 ? -4.092 -5.138 -12.731 1.00 98.81 170 ASN A O 1
ATOM 1341 N N . PHE A 1 171 ? -2.398 -4.059 -11.710 1.00 98.81 171 PHE A N 1
ATOM 1342 C CA . PHE A 1 171 ? -1.356 -4.561 -12.593 1.00 98.81 171 PHE A CA 1
ATOM 1343 C C . PHE A 1 171 ? -1.208 -6.076 -12.460 1.00 98.81 171 PHE A C 1
ATOM 1345 O O . PHE A 1 171 ? -1.418 -6.781 -13.443 1.00 98.81 171 PHE A O 1
ATOM 1352 N N . CYS A 1 172 ? -0.947 -6.590 -11.257 1.00 98.69 172 CYS A N 1
ATOM 1353 C CA . CYS A 1 172 ? -0.753 -8.024 -11.035 1.00 98.69 172 CYS A CA 1
ATOM 1354 C C . CYS A 1 172 ? -2.010 -8.854 -11.341 1.00 98.69 172 CYS A C 1
ATOM 1356 O O . CYS A 1 172 ? -1.899 -9.968 -11.844 1.00 98.69 172 CYS A O 1
ATOM 1358 N N . TYR A 1 173 ? -3.207 -8.309 -11.095 1.00 98.62 173 TYR A N 1
ATOM 1359 C CA . TYR A 1 173 ? -4.467 -8.995 -11.391 1.00 98.62 173 TYR A CA 1
ATOM 1360 C C . TYR A 1 173 ? -4.713 -9.158 -12.898 1.00 98.62 173 TYR A C 1
ATOM 1362 O O . TYR A 1 173 ? -5.159 -10.215 -13.342 1.00 98.62 173 TYR A O 1
ATOM 1370 N N . TYR A 1 174 ? -4.430 -8.125 -13.702 1.00 98.69 174 TYR A N 1
ATOM 1371 C CA . TYR A 1 174 ? -4.718 -8.141 -15.143 1.00 98.69 174 TYR A CA 1
ATOM 1372 C C . TYR A 1 174 ? -3.524 -8.502 -16.036 1.00 98.69 174 TYR A C 1
ATOM 1374 O O . TYR A 1 174 ? -3.726 -8.750 -17.226 1.00 98.69 174 TYR A O 1
ATOM 1382 N N . GLN A 1 175 ? -2.298 -8.517 -15.509 1.00 98.31 175 GLN A N 1
ATOM 1383 C CA . GLN A 1 175 ? -1.084 -8.875 -16.242 1.00 98.31 175 GLN A CA 1
ATOM 1384 C C . GLN A 1 175 ? -0.499 -10.185 -15.693 1.00 98.31 175 GLN A C 1
ATOM 1386 O O . GLN A 1 175 ? 0.242 -10.149 -14.715 1.00 98.31 175 GLN A O 1
ATOM 1391 N N . PRO A 1 176 ? -0.744 -11.340 -16.342 1.00 98.31 176 PRO A N 1
ATOM 1392 C CA . PRO A 1 176 ? -0.186 -12.626 -15.912 1.00 98.31 176 PRO A CA 1
ATOM 1393 C C . PRO A 1 176 ? 1.347 -12.674 -15.877 1.00 98.31 176 PRO A C 1
ATOM 1395 O O . PRO A 1 176 ? 1.919 -13.515 -15.198 1.00 98.31 176 PRO A O 1
ATOM 1398 N N . HIS A 1 177 ? 2.013 -11.788 -16.619 1.00 98.44 177 HIS A N 1
ATOM 1399 C CA . HIS A 1 177 ? 3.469 -11.694 -16.701 1.00 98.44 177 HIS A CA 1
ATOM 1400 C C . HIS A 1 177 ? 4.028 -10.513 -15.890 1.00 98.44 177 HIS A C 1
ATOM 1402 O O . HIS A 1 177 ? 4.977 -9.865 -16.339 1.00 98.44 177 HIS A O 1
ATOM 1408 N N . TYR A 1 178 ? 3.410 -10.178 -14.748 1.00 98.44 178 TYR A N 1
ATOM 1409 C CA . TYR A 1 178 ? 3.703 -8.964 -13.969 1.00 98.44 178 TYR A CA 1
ATOM 1410 C C . TYR A 1 178 ? 5.150 -8.880 -13.453 1.00 98.44 178 TYR A C 1
ATOM 1412 O O . TYR A 1 178 ? 5.648 -7.790 -13.184 1.00 98.44 178 TYR A O 1
ATOM 1420 N N . ASP A 1 179 ? 5.827 -10.015 -13.335 1.00 98.19 179 ASP A N 1
ATOM 1421 C CA . ASP A 1 179 ? 7.189 -10.179 -12.826 1.00 98.19 179 ASP A CA 1
ATOM 1422 C C . ASP A 1 179 ? 8.233 -10.375 -13.939 1.00 98.19 179 ASP A C 1
ATOM 1424 O O . ASP A 1 179 ? 9.387 -10.708 -13.672 1.00 98.19 179 ASP A O 1
ATOM 1428 N N . SER A 1 180 ? 7.861 -10.149 -15.202 1.00 98.25 180 SER A N 1
ATOM 1429 C CA . SER A 1 180 ? 8.764 -10.315 -16.342 1.00 98.25 180 SER A CA 1
ATOM 1430 C C . SER A 1 180 ? 8.690 -9.148 -17.323 1.00 98.25 180 SER A C 1
ATOM 1432 O O . SER A 1 180 ? 7.693 -8.426 -17.409 1.00 98.25 180 SER A O 1
ATOM 1434 N N . LEU A 1 181 ? 9.728 -9.000 -18.157 1.00 98.00 181 LEU A N 1
ATOM 1435 C CA . LEU A 1 181 ? 9.750 -7.984 -19.215 1.00 98.00 181 LEU A CA 1
ATOM 1436 C C . LEU A 1 181 ? 8.555 -8.117 -20.175 1.00 98.00 181 LEU A C 1
ATOM 1438 O O . LEU A 1 181 ? 8.130 -7.120 -20.754 1.00 98.00 181 LEU A O 1
ATOM 1442 N N . ALA A 1 182 ? 7.983 -9.316 -20.328 1.00 98.00 182 ALA A N 1
ATOM 1443 C CA . ALA A 1 182 ? 6.818 -9.545 -21.177 1.00 98.00 182 ALA A CA 1
ATOM 1444 C C . ALA A 1 182 ? 5.571 -8.776 -20.705 1.00 98.00 182 ALA A C 1
ATOM 1446 O O . ALA A 1 182 ? 4.751 -8.401 -21.544 1.00 98.00 182 ALA A O 1
ATOM 1447 N N . GLY A 1 183 ? 5.454 -8.493 -19.401 1.00 97.94 183 GLY A N 1
ATOM 1448 C CA . GLY A 1 183 ? 4.343 -7.733 -18.833 1.00 97.94 183 GLY A CA 1
ATOM 1449 C C . GLY A 1 183 ? 4.429 -6.220 -19.042 1.00 97.94 183 GLY A C 1
ATOM 1450 O O . GLY A 1 183 ? 3.439 -5.515 -18.838 1.00 97.94 183 GLY A O 1
ATOM 1451 N N . ALA A 1 184 ? 5.588 -5.708 -19.469 1.00 98.38 184 ALA A N 1
ATOM 1452 C CA . ALA A 1 184 ? 5.787 -4.286 -19.707 1.00 98.38 184 ALA A CA 1
ATOM 1453 C C . ALA A 1 184 ? 5.057 -3.793 -20.969 1.00 98.38 184 ALA A C 1
ATOM 1455 O O . ALA A 1 184 ? 4.849 -4.519 -21.949 1.00 98.38 184 ALA A O 1
ATOM 1456 N N . TRP A 1 185 ? 4.723 -2.500 -20.982 1.00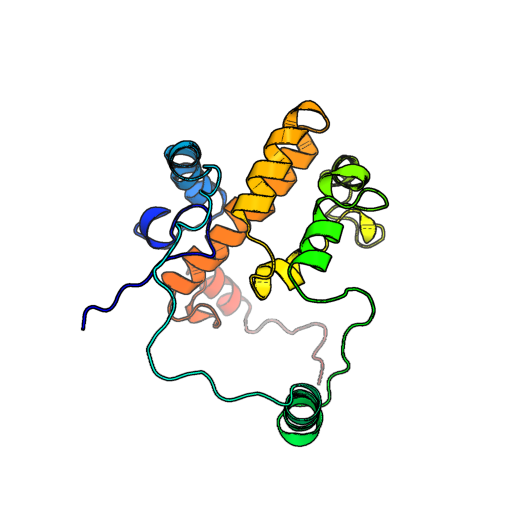 98.50 185 TRP A N 1
ATOM 1457 C CA . TRP A 1 185 ? 4.146 -1.854 -22.158 1.00 98.50 185 TRP A CA 1
ATOM 1458 C C . TRP A 1 185 ? 5.056 -1.992 -23.382 1.00 98.50 185 TRP A C 1
ATOM 1460 O O . TRP A 1 185 ? 6.280 -1.970 -23.282 1.00 98.50 185 TRP A O 1
ATOM 1470 N N . GLU A 1 186 ? 4.449 -2.127 -24.562 1.00 98.50 186 GLU A N 1
ATOM 1471 C CA . GLU A 1 186 ? 5.169 -2.421 -25.807 1.00 98.50 186 GLU A CA 1
ATOM 1472 C C . GLU A 1 186 ? 6.291 -1.422 -26.107 1.00 98.50 186 GLU A C 1
ATOM 1474 O O . GLU A 1 186 ? 7.384 -1.834 -26.483 1.00 98.50 186 GLU A O 1
ATOM 1479 N N . TRP A 1 187 ? 6.052 -0.125 -25.898 1.00 98.50 187 TRP A N 1
ATOM 1480 C CA . TRP A 1 187 ? 7.071 0.898 -26.128 1.00 98.50 187 TRP A CA 1
ATOM 1481 C C . TRP A 1 187 ? 8.301 0.697 -25.228 1.00 98.50 187 TRP A C 1
ATOM 1483 O O . TRP A 1 187 ? 9.423 0.864 -25.697 1.00 98.50 187 TRP A O 1
ATOM 1493 N N . ALA A 1 188 ? 8.097 0.286 -23.970 1.00 98.44 188 ALA A N 1
ATOM 1494 C CA . ALA A 1 188 ? 9.168 0.050 -23.005 1.00 98.44 188 ALA A CA 1
ATOM 1495 C C . ALA A 1 188 ? 9.972 -1.206 -23.376 1.00 98.44 188 ALA A C 1
ATOM 1497 O O . ALA A 1 188 ? 11.198 -1.208 -23.309 1.00 98.44 188 ALA A O 1
ATOM 1498 N N . ARG A 1 189 ? 9.289 -2.259 -23.846 1.00 98.44 189 ARG A N 1
ATOM 1499 C CA . ARG A 1 189 ? 9.949 -3.464 -24.370 1.00 98.44 189 ARG A CA 1
ATOM 1500 C C . ARG A 1 189 ? 10.797 -3.141 -25.600 1.00 98.44 189 ARG A C 1
ATOM 1502 O O . ARG A 1 189 ? 11.959 -3.526 -25.639 1.00 98.44 189 ARG A O 1
ATOM 1509 N N . LYS A 1 190 ? 10.246 -2.391 -26.561 1.00 98.69 190 LYS A N 1
ATOM 1510 C CA . LYS A 1 190 ? 10.957 -1.986 -27.786 1.00 98.69 190 LYS A CA 1
ATOM 1511 C C . LYS A 1 190 ? 12.212 -1.178 -27.477 1.00 98.69 190 LYS A C 1
ATOM 1513 O O . LYS A 1 190 ? 13.285 -1.579 -27.898 1.00 98.69 190 LYS A O 1
ATOM 1518 N N . THR A 1 191 ? 12.105 -0.125 -26.664 1.00 98.56 191 THR A N 1
ATOM 1519 C CA . THR A 1 191 ? 13.281 0.700 -26.343 1.00 98.56 191 THR A CA 1
ATOM 1520 C C . THR A 1 191 ? 14.361 -0.088 -25.594 1.00 98.56 191 THR A C 1
ATOM 1522 O O . THR A 1 191 ? 15.538 0.065 -25.897 1.00 98.56 191 THR A O 1
ATOM 1525 N N . LEU A 1 192 ? 13.993 -1.002 -24.685 1.00 98.56 192 LEU A N 1
ATOM 1526 C CA . LEU A 1 192 ? 14.971 -1.875 -24.027 1.00 98.56 192 LEU A CA 1
ATOM 1527 C C . LEU A 1 192 ? 15.652 -2.841 -25.010 1.00 98.56 192 LEU A C 1
ATOM 1529 O O . LEU A 1 192 ? 16.835 -3.130 -24.848 1.00 98.56 192 LEU A O 1
ATOM 1533 N N . MET A 1 193 ? 14.928 -3.329 -26.023 1.00 98.19 193 MET A N 1
ATOM 1534 C CA . MET A 1 193 ? 15.485 -4.185 -27.076 1.00 98.19 193 MET A CA 1
ATOM 1535 C C . MET A 1 193 ? 16.406 -3.410 -28.025 1.00 98.19 193 MET A C 1
ATOM 1537 O O . MET A 1 193 ? 17.475 -3.918 -28.357 1.00 98.19 193 MET A O 1
ATOM 1541 N N . ASP A 1 194 ? 16.037 -2.186 -28.407 1.00 98.62 194 ASP A N 1
ATOM 1542 C CA . ASP A 1 194 ? 16.849 -1.318 -29.271 1.00 98.62 194 ASP A CA 1
ATOM 1543 C C . ASP A 1 194 ? 18.221 -1.022 -28.638 1.00 98.62 194 ASP A C 1
ATOM 1545 O O . ASP A 1 194 ? 19.239 -1.013 -29.326 1.00 98.62 194 ASP A O 1
ATOM 1549 N N . HIS A 1 195 ? 18.256 -0.868 -27.310 1.00 98.38 195 HIS A N 1
ATOM 1550 C CA . HIS A 1 195 ? 19.468 -0.612 -26.523 1.00 98.38 195 HIS A CA 1
ATOM 1551 C C . HIS A 1 195 ? 20.100 -1.881 -25.919 1.00 98.38 195 HIS A C 1
ATOM 1553 O O . HIS A 1 195 ? 21.019 -1.809 -25.099 1.00 98.38 195 HIS A O 1
ATOM 1559 N N . ALA A 1 196 ? 19.645 -3.080 -26.301 1.00 98.06 196 ALA A N 1
ATOM 1560 C CA . ALA A 1 196 ? 20.119 -4.320 -25.686 1.00 98.06 196 ALA A CA 1
ATOM 1561 C C . ALA A 1 196 ? 21.610 -4.593 -25.947 1.00 98.06 196 ALA A C 1
ATOM 1563 O O . ALA A 1 196 ? 22.257 -5.225 -25.109 1.00 98.06 196 ALA A O 1
ATOM 1564 N N . ALA A 1 197 ? 22.154 -4.105 -27.066 1.00 98.25 197 ALA A N 1
ATOM 1565 C CA . ALA A 1 197 ? 23.558 -4.263 -27.448 1.00 98.25 197 ALA A CA 1
ATOM 1566 C C . ALA A 1 197 ? 24.490 -3.188 -26.858 1.00 98.25 197 ALA A C 1
ATOM 1568 O O . ALA A 1 197 ? 25.711 -3.311 -26.980 1.00 98.25 197 ALA A O 1
ATOM 1569 N N . ASP A 1 198 ? 23.943 -2.162 -26.200 1.00 98.44 198 ASP A N 1
ATOM 1570 C CA . ASP A 1 198 ? 24.748 -1.100 -25.607 1.00 98.44 198 ASP A CA 1
ATOM 1571 C C . ASP A 1 198 ? 25.638 -1.677 -24.501 1.00 98.44 198 ASP A C 1
ATOM 1573 O O . ASP A 1 198 ? 25.190 -2.418 -23.613 1.00 98.44 198 ASP A O 1
ATOM 1577 N N . LYS A 1 199 ? 26.931 -1.344 -24.546 1.00 97.75 199 LYS A N 1
ATOM 1578 C CA . LYS A 1 199 ? 27.875 -1.768 -23.514 1.00 97.75 199 LYS A CA 1
ATOM 1579 C C . LYS A 1 199 ? 27.503 -1.087 -22.197 1.00 97.75 199 LYS A C 1
ATOM 1581 O O . LYS A 1 199 ? 27.535 0.136 -22.103 1.00 97.75 199 LYS A O 1
ATOM 1586 N N . ARG A 1 200 ? 27.203 -1.883 -21.167 1.00 97.88 200 ARG A N 1
ATOM 1587 C CA . ARG A 1 200 ? 27.000 -1.371 -19.804 1.00 97.88 200 ARG A CA 1
ATOM 1588 C C . ARG A 1 200 ? 28.331 -0.841 -19.274 1.00 97.88 200 ARG A C 1
ATOM 1590 O O . ARG A 1 200 ? 29.367 -1.476 -19.471 1.00 97.88 200 ARG A O 1
ATOM 1597 N N . GLU A 1 201 ? 28.294 0.296 -18.588 1.00 98.00 201 GLU A N 1
ATOM 1598 C CA . GLU A 1 201 ? 29.480 0.890 -17.955 1.00 98.00 201 GLU A CA 1
ATOM 1599 C C . GLU A 1 201 ? 30.093 -0.060 -16.916 1.00 98.00 201 GLU A C 1
ATOM 1601 O O . GLU A 1 201 ? 31.313 -0.214 -16.847 1.00 98.00 201 GLU A O 1
ATOM 1606 N N . HIS A 1 202 ? 29.231 -0.763 -16.177 1.00 97.25 202 HIS A N 1
ATOM 1607 C CA . HIS A 1 202 ? 29.597 -1.737 -15.157 1.00 97.25 202 HIS A CA 1
ATOM 1608 C C . HIS A 1 202 ? 28.753 -3.009 -15.289 1.00 97.25 202 HIS A C 1
ATOM 1610 O O . HIS A 1 202 ? 27.560 -2.948 -15.591 1.00 97.25 202 HIS A O 1
ATOM 1616 N N . ILE A 1 203 ? 29.375 -4.161 -15.037 1.00 96.69 203 ILE A N 1
ATOM 1617 C CA . ILE A 1 203 ? 28.699 -5.451 -14.872 1.00 96.69 203 ILE A CA 1
ATOM 1618 C C . ILE A 1 203 ? 29.134 -5.988 -13.513 1.00 96.69 203 ILE A C 1
ATOM 1620 O O . ILE A 1 203 ? 30.323 -6.220 -13.299 1.00 96.69 203 ILE A O 1
ATOM 1624 N N . TYR A 1 204 ? 28.177 -6.130 -12.601 1.00 94.38 204 TYR A N 1
ATOM 1625 C CA . TYR A 1 204 ? 28.404 -6.745 -11.298 1.00 94.38 204 TYR A CA 1
ATOM 1626 C C . TYR A 1 204 ? 28.248 -8.263 -11.425 1.00 94.38 204 TYR A C 1
ATOM 1628 O O . TYR A 1 204 ? 27.355 -8.734 -12.132 1.00 94.38 204 TYR A O 1
ATOM 1636 N N . THR A 1 205 ? 29.142 -9.000 -10.772 1.00 80.81 205 THR A N 1
ATOM 1637 C CA . THR A 1 205 ? 29.161 -10.468 -10.686 1.00 80.81 205 THR A CA 1
ATOM 1638 C C . THR A 1 205 ? 28.929 -10.906 -9.259 1.00 80.81 205 THR A C 1
ATOM 1640 O O . THR A 1 205 ? 29.527 -10.241 -8.381 1.00 80.81 205 THR A O 1
#

pLDDT: mean 96.74, std 3.18, range [77.75, 98.81]

Secondary structure (DSSP, 8-state):
--------SSSS-HHHH-SS--SSHHHHHHHHHHHHHHH--PPPPPPPPPPP-SPPPPP--HHHHHHHIIIIIS--PPPPSS---SHHHHHHHHH-TTT-IIIIIGGGHHHHTT-TT-GGGS---HHHHHHTSS-HHHHHHHHHHTGGG-HHHHHHHHIIIIIIHHHHHHHHHH-TTTTSGGGS-HHHHHHHHHTTTSPPS----

Solvent-accessible surface area (backbone atoms only — not comparable to full-atom values): 12706 Å² total; per-residue (Å²): 136,88,87,87,88,77,69,82,73,46,60,58,38,62,74,75,41,39,94,59,65,64,93,42,63,70,63,42,39,70,44,39,65,77,49,39,82,79,49,73,64,84,82,78,79,83,75,92,72,80,82,89,83,70,89,74,84,78,88,77,64,59,69,64,50,50,51,47,45,54,70,73,76,47,79,85,68,82,82,76,88,90,65,71,78,51,46,70,43,37,47,38,42,42,58,21,92,87,72,1,22,74,68,67,30,37,78,44,20,62,84,24,60,85,38,84,93,39,70,72,25,46,66,80,51,62,70,33,49,73,74,59,33,40,54,56,49,58,54,47,55,59,41,59,77,44,28,92,81,30,50,68,19,36,52,50,48,47,43,50,64,50,41,49,47,49,46,51,52,31,38,53,73,61,29,93,39,61,91,42,73,82,47,48,58,66,71,60,45,49,55,53,58,75,51,61,81,59,82,68,97,71,83,90,131

Organism: Panicum virgatum (NCBI:txid38727)

Foldseek 3Di:
DDDDDDDQQALQPLCQLDVAQDDDLVRSCVRCVVCNVVRLDDDDDDDDDDDDPDDDDDDDPVVVVCCCCQPPPDDNDDDDDPFDDAQVRLCCLCPNCPQHCLNPQLQCQLVPVPPPVCVSNDSPNVVCSVVVRDHLSVSLNSLVVCCVVRVNSSVVVCSCSHSVVSSLVNLVVRQVQSPDLVSDDPVVNVVCVVCVPPDDPDDDD

Sequence (205 aa):
MAVHQVDAHNLVPVWAASGKLEYSAKTFRGKVSKVMDEYLLEYPELPALMPWDGEQPVDVDWDALIYRICSSEAENMPEIDWCEPGEAAAMEVLLGSKDGFLTKRIKNYDMGRNDPTKPRALSCLSPYLHFGHISAQQCALEAKKRLHLSPKSVDAFLEELIIRKGLADNFCYYQPHYDSLAGAWEWARKTLMDHAADKREHIYT